Protein AF-0000000079856513 (afdb_homodimer)

Nearest PDB structures (foldseek):
  7pik-assembly1_D  TM=3.703E-01  e=8.305E+00  Escherichia coli
  7pik-assembly1_D  TM=2.987E-01  e=9.468E+00  Escherichia coli

Structure (mmCIF, N/CA/C/O backbone):
data_AF-0000000079856513-model_v1
#
loop_
_entity.id
_entity.type
_entity.pdbx_description
1 polymer 'DUF6980 domain-containing protein'
#
loop_
_atom_site.group_PDB
_atom_site.id
_atom_site.type_symbol
_atom_site.label_atom_id
_atom_site.label_alt_id
_atom_site.label_comp_id
_atom_site.label_asym_id
_atom_site.label_entity_id
_atom_site.label_seq_id
_atom_site.pdbx_PDB_ins_code
_atom_site.Cartn_x
_atom_site.Cartn_y
_atom_site.Cartn_z
_atom_site.occupancy
_atom_site.B_iso_or_equiv
_atom_site.auth_seq_id
_atom_site.auth_comp_id
_atom_site.auth_asym_id
_atom_site.auth_atom_id
_atom_site.pdbx_PDB_model_num
ATOM 1 N N . MET A 1 1 ? 3.727 29.406 -2.707 1 50.78 1 MET A N 1
ATOM 2 C CA . MET A 1 1 ? 3.295 28.25 -1.938 1 50.78 1 MET A CA 1
ATOM 3 C C . MET A 1 1 ? 4.016 26.984 -2.41 1 50.78 1 MET A C 1
ATOM 5 O O . MET A 1 1 ? 4.062 26.703 -3.609 1 50.78 1 MET A O 1
ATOM 9 N N . SER A 1 2 ? 5.02 26.641 -1.567 1 61.34 2 SER A N 1
ATOM 10 C CA . SER A 1 2 ? 5.832 25.5 -1.991 1 61.34 2 SER A CA 1
ATOM 11 C C . SER A 1 2 ? 4.96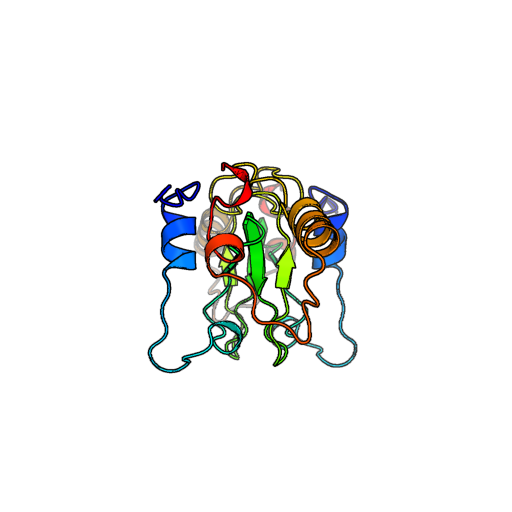1 24.344 -2.471 1 61.34 2 SER A C 1
ATOM 13 O O . SER A 1 2 ? 3.887 24.109 -1.922 1 61.34 2 SER A O 1
ATOM 15 N N . LYS A 1 3 ? 4.918 24.047 -3.754 1 80.25 3 LYS A N 1
ATOM 16 C CA . LYS A 1 3 ? 4.156 22.984 -4.391 1 80.25 3 LYS A CA 1
ATOM 17 C C . LYS A 1 3 ? 4.719 21.609 -4.016 1 80.25 3 LYS A C 1
ATOM 19 O O . LYS A 1 3 ? 5.934 21.422 -4.004 1 80.25 3 LYS A O 1
ATOM 24 N N . ILE A 1 4 ? 3.844 20.781 -3.557 1 89.69 4 ILE A N 1
ATOM 25 C CA . ILE A 1 4 ? 4.242 19.422 -3.213 1 89.69 4 ILE A CA 1
ATOM 26 C C . ILE A 1 4 ? 4.688 18.688 -4.473 1 89.69 4 ILE A C 1
ATOM 28 O O . ILE A 1 4 ? 3.994 18.719 -5.492 1 89.69 4 ILE A O 1
ATOM 32 N N . LYS A 1 5 ? 5.879 18.266 -4.469 1 92.56 5 LYS A N 1
ATOM 33 C CA . LYS A 1 5 ? 6.336 17.375 -5.531 1 92.56 5 LYS A CA 1
ATOM 34 C C . LYS A 1 5 ? 6.418 15.93 -5.043 1 92.56 5 LYS A C 1
ATOM 36 O O . LYS A 1 5 ? 7.137 15.633 -4.086 1 92.56 5 LYS A O 1
ATOM 41 N N . HIS A 1 6 ? 5.637 15.086 -5.676 1 97.19 6 HIS A N 1
ATOM 42 C CA . HIS A 1 6 ? 5.695 13.672 -5.348 1 97.19 6 HIS A CA 1
ATOM 43 C C . HIS A 1 6 ? 6.777 12.961 -6.152 1 97.19 6 HIS A C 1
ATOM 45 O O . HIS A 1 6 ? 7.164 13.43 -7.227 1 97.19 6 HIS A O 1
ATOM 51 N N . CYS A 1 7 ? 7.207 11.891 -5.676 1 98.31 7 CYS A N 1
ATOM 52 C CA . CYS A 1 7 ? 8.438 11.242 -6.117 1 98.31 7 CYS A CA 1
ATOM 53 C C . CYS A 1 7 ? 8.305 10.75 -7.555 1 98.31 7 CYS A C 1
ATOM 55 O O . CYS A 1 7 ? 9.297 10.688 -8.289 1 98.31 7 CYS A O 1
ATOM 57 N N . CYS A 1 8 ? 7.16 10.344 -7.969 1 98.69 8 CYS A N 1
ATOM 58 C CA . CYS A 1 8 ? 7.043 9.781 -9.312 1 98.69 8 CYS A CA 1
ATOM 59 C C . CYS A 1 8 ? 5.629 9.945 -9.852 1 98.69 8 CYS A C 1
ATOM 61 O O . CYS A 1 8 ? 4.727 10.359 -9.117 1 98.69 8 CYS A O 1
ATOM 63 N N . HIS A 1 9 ? 5.445 9.703 -11.117 1 98.19 9 HIS A N 1
ATOM 64 C CA . HIS A 1 9 ? 4.164 9.852 -11.797 1 98.19 9 HIS A CA 1
ATOM 65 C C . HIS A 1 9 ? 3.109 8.93 -11.203 1 98.19 9 HIS A C 1
ATOM 67 O O . HIS A 1 9 ? 1.974 9.344 -10.969 1 98.19 9 HIS A O 1
ATOM 73 N N . LYS A 1 10 ? 3.443 7.719 -10.898 1 98.31 10 LYS A N 1
ATOM 74 C CA . LYS A 1 10 ? 2.477 6.75 -10.383 1 98.31 10 LYS A CA 1
ATOM 75 C C . LYS A 1 10 ? 1.971 7.156 -9 1 98.31 10 LYS A C 1
ATOM 77 O O . LYS A 1 10 ? 0.776 7.051 -8.719 1 98.31 10 LYS A O 1
ATOM 82 N N . MET A 1 11 ? 2.871 7.602 -8.156 1 98.25 11 MET A N 1
ATOM 83 C CA . MET A 1 11 ? 2.439 8.086 -6.848 1 98.25 11 MET A CA 1
ATOM 84 C C . MET A 1 11 ? 1.541 9.312 -6.992 1 98.25 11 MET A C 1
ATOM 86 O O . MET A 1 11 ? 0.519 9.422 -6.312 1 98.25 11 MET A O 1
ATOM 90 N N . ARG A 1 12 ? 1.913 10.195 -7.887 1 97.62 12 ARG A N 1
ATOM 91 C CA . ARG A 1 12 ? 1.081 11.367 -8.133 1 97.62 12 ARG A CA 1
ATOM 92 C C . ARG A 1 12 ? -0.324 10.969 -8.562 1 97.62 12 ARG A C 1
ATOM 94 O O . ARG A 1 12 ? -1.312 11.508 -8.07 1 97.62 12 ARG A O 1
ATOM 101 N N . GLN A 1 13 ? -0.385 10.047 -9.43 1 97.31 13 GLN A N 1
ATOM 102 C CA . GLN A 1 13 ? -1.679 9.578 -9.922 1 97.31 13 GLN A CA 1
ATOM 103 C C . GLN A 1 13 ? -2.48 8.922 -8.797 1 97.31 13 GLN A C 1
ATOM 105 O O . GLN A 1 13 ? -3.688 9.141 -8.68 1 97.31 13 GLN A O 1
ATOM 110 N N . ALA A 1 14 ? -1.829 8.148 -8.008 1 97.06 14 ALA A N 1
ATOM 111 C CA . ALA A 1 14 ? -2.488 7.461 -6.902 1 97.06 14 ALA A CA 1
ATOM 112 C C . ALA A 1 14 ? -3.09 8.461 -5.918 1 97.06 14 ALA A C 1
ATOM 114 O O . ALA A 1 14 ? -4.195 8.258 -5.414 1 97.06 14 ALA A O 1
ATOM 115 N N . LEU A 1 15 ? -2.414 9.523 -5.707 1 96.81 15 LEU A N 1
ATOM 116 C CA . LEU A 1 15 ? -2.836 10.508 -4.719 1 96.81 15 LEU A CA 1
ATOM 117 C C . LEU A 1 15 ? -3.889 11.445 -5.297 1 96.81 15 LEU A C 1
ATOM 119 O O . LEU A 1 15 ? -4.645 12.07 -4.555 1 96.81 15 LEU A O 1
ATOM 123 N N . LYS A 1 16 ? -3.895 11.508 -6.59 1 94.25 16 LYS A N 1
ATOM 124 C CA . LYS A 1 16 ? -4.855 12.383 -7.258 1 94.25 16 LYS A CA 1
ATOM 125 C C . LYS A 1 16 ? -6.191 11.68 -7.469 1 94.25 16 LYS A C 1
ATOM 127 O O . LYS A 1 16 ? -7.188 12.312 -7.805 1 94.25 16 LYS A O 1
ATOM 132 N N . PHE A 1 17 ? -6.16 10.406 -7.301 1 90.31 17 PHE A N 1
ATOM 133 C CA . PHE A 1 17 ? -7.379 9.633 -7.52 1 90.31 17 PHE A CA 1
ATOM 134 C C . PHE A 1 17 ? -8.555 10.25 -6.77 1 90.31 17 PHE A C 1
ATOM 136 O O . PHE A 1 17 ? -8.445 10.547 -5.574 1 90.31 17 PHE A O 1
ATOM 143 N N . ASN A 1 18 ? -9.625 10.555 -7.504 1 88.12 18 ASN A N 1
ATOM 144 C CA . ASN A 1 18 ? -10.883 11.055 -6.961 1 88.12 18 ASN A CA 1
ATOM 145 C C . ASN A 1 18 ? -12.07 10.195 -7.398 1 88.12 18 ASN A C 1
ATOM 147 O O . ASN A 1 18 ? -12.227 9.914 -8.586 1 88.12 18 ASN A O 1
ATOM 151 N N . CYS A 1 19 ? -12.773 9.758 -6.48 1 92.25 19 CYS A N 1
ATOM 152 C CA . CYS A 1 19 ? -13.922 8.898 -6.734 1 92.25 19 CYS A CA 1
ATOM 153 C C . CYS A 1 19 ? -15.211 9.719 -6.793 1 92.25 19 CYS A C 1
ATOM 155 O O . CYS A 1 19 ? -15.461 10.555 -5.926 1 92.25 19 CYS A O 1
ATOM 157 N N . ASP A 1 20 ? -16.062 9.438 -7.664 1 91.88 20 ASP A N 1
ATOM 158 C CA . ASP A 1 20 ? -17.297 10.18 -7.871 1 91.88 20 ASP A CA 1
ATOM 159 C C . ASP A 1 20 ? -18.359 9.758 -6.855 1 91.88 20 ASP A C 1
ATOM 161 O O . ASP A 1 20 ? -19.328 10.5 -6.613 1 91.88 20 ASP A O 1
ATOM 165 N N . ILE A 1 21 ? -18.188 8.625 -6.34 1 91.75 21 ILE A N 1
ATOM 166 C CA . ILE A 1 21 ? -19.188 8.039 -5.457 1 91.75 21 ILE A CA 1
ATOM 167 C C . ILE A 1 21 ? -18.859 8.383 -4.004 1 91.75 21 ILE A C 1
ATOM 169 O O . ILE A 1 21 ? -19.734 8.836 -3.262 1 91.75 21 ILE A O 1
ATOM 173 N N . HIS A 1 22 ? -17.609 8.266 -3.59 1 94.19 22 HIS A N 1
ATOM 174 C CA . HIS A 1 22 ? -17.203 8.5 -2.207 1 94.19 22 HIS A CA 1
ATOM 175 C C . HIS A 1 22 ? -16.531 9.859 -2.049 1 94.19 22 HIS A C 1
ATOM 177 O O . HIS A 1 22 ? -15.453 10.094 -2.609 1 94.19 22 HIS A O 1
ATOM 183 N N . LYS A 1 23 ? -17.078 10.672 -1.307 1 90.94 23 LYS A N 1
ATOM 184 C CA . LYS A 1 23 ? -16.469 11.969 -1.034 1 90.94 23 LYS A CA 1
ATOM 185 C C . LYS A 1 23 ? -15.242 11.82 -0.133 1 90.94 23 LYS A C 1
ATOM 187 O O . LYS A 1 23 ? -14.234 12.5 -0.327 1 90.94 23 LYS A O 1
ATOM 192 N N . ASN A 1 24 ? -15.336 10.883 0.834 1 94.62 24 ASN A N 1
ATOM 193 C CA . ASN A 1 24 ? -14.227 10.555 1.722 1 94.62 24 ASN A CA 1
ATOM 194 C C . ASN A 1 24 ? -13.375 9.422 1.162 1 94.62 24 ASN A C 1
ATOM 196 O O . ASN A 1 24 ? -13.867 8.305 0.984 1 94.62 24 ASN A O 1
ATOM 200 N N . LYS A 1 25 ? -12.094 9.742 0.925 1 94.81 25 LYS A N 1
ATOM 201 C CA . LYS A 1 25 ? -11.203 8.773 0.291 1 94.81 25 LYS A CA 1
ATOM 202 C C . LYS A 1 25 ? -11.062 7.512 1.139 1 94.81 25 LYS A C 1
ATOM 204 O O . LYS A 1 25 ? -10.852 6.422 0.607 1 94.81 25 LYS A O 1
ATOM 209 N N . TYR A 1 26 ? -11.234 7.578 2.389 1 96.19 26 TYR A N 1
ATOM 210 C CA . TYR A 1 26 ? -11.086 6.434 3.281 1 96.19 26 TYR A CA 1
ATOM 211 C C . TYR A 1 26 ? -12.234 5.453 3.104 1 96.19 26 TYR A C 1
ATOM 213 O O . TYR A 1 26 ? -12.156 4.305 3.545 1 96.19 26 TYR A O 1
ATOM 221 N N . GLU A 1 27 ? -13.273 5.926 2.459 1 95.69 27 GLU A N 1
ATOM 222 C CA . GLU A 1 27 ? -14.438 5.078 2.229 1 95.69 27 GLU A CA 1
ATOM 223 C C . GLU A 1 27 ? -14.367 4.402 0.862 1 95.69 27 GLU A C 1
ATOM 225 O O . GLU A 1 27 ? -15.172 3.52 0.558 1 95.69 27 GLU A O 1
ATOM 230 N N . CYS A 1 28 ? -13.5 4.844 0.041 1 97.25 28 CYS A N 1
ATOM 231 C CA . CYS A 1 28 ? -13.359 4.293 -1.302 1 97.25 28 CYS A CA 1
ATOM 232 C C . CYS A 1 28 ? -12.305 3.195 -1.337 1 97.25 28 CYS A C 1
ATOM 234 O O . CYS A 1 28 ? -11.109 3.471 -1.192 1 97.25 28 CYS A O 1
ATOM 236 N N . PRO A 1 29 ? -12.68 1.967 -1.628 1 96 29 PRO A N 1
ATOM 237 C CA . PRO A 1 29 ? -11.703 0.872 -1.634 1 96 29 PRO A CA 1
ATOM 238 C C . PRO A 1 29 ? -10.609 1.06 -2.684 1 96 29 PRO A C 1
ATOM 240 O O . PRO A 1 29 ? -9.555 0.43 -2.6 1 96 29 PRO A O 1
ATOM 243 N N . ASP A 1 30 ? -10.836 1.949 -3.617 1 95.88 30 ASP A N 1
ATOM 244 C CA . ASP A 1 30 ? -9.867 2.133 -4.695 1 95.88 30 ASP A CA 1
ATOM 245 C C . ASP A 1 30 ? -8.828 3.189 -4.324 1 95.88 30 ASP A C 1
ATOM 247 O O . ASP A 1 30 ? -7.805 3.32 -4.996 1 95.88 30 ASP A O 1
ATOM 251 N N . ALA A 1 31 ? -9.141 3.971 -3.32 1 96.88 31 ALA A N 1
ATOM 252 C CA . ALA A 1 31 ? -8.156 4.918 -2.809 1 96.88 31 ALA A CA 1
ATOM 253 C C . ALA A 1 31 ? -7.188 4.234 -1.847 1 96.88 31 ALA A C 1
ATOM 255 O O . ALA A 1 31 ? -7.52 3.996 -0.684 1 96.88 31 ALA A O 1
ATOM 256 N N . LEU A 1 32 ? -5.973 4.039 -2.297 1 97.69 32 LEU A N 1
ATOM 257 C CA . LEU A 1 32 ? -5.086 3.162 -1.542 1 97.69 32 LEU A CA 1
ATOM 258 C C . LEU A 1 32 ? -4.055 3.975 -0.766 1 97.69 32 LEU A C 1
ATOM 260 O O . LEU A 1 32 ? -3.531 3.514 0.252 1 97.69 32 LEU A O 1
ATOM 264 N N . PHE A 1 33 ? -3.736 5.141 -1.271 1 98.44 33 PHE A N 1
ATOM 265 C CA . PHE A 1 33 ? -2.66 5.918 -0.669 1 98.44 33 PHE A CA 1
ATOM 266 C C . PHE A 1 33 ? -3.186 7.246 -0.137 1 98.44 33 PHE A C 1
ATOM 268 O O . PHE A 1 33 ? -4.152 7.797 -0.668 1 98.44 33 PHE A O 1
ATOM 275 N N . SER A 1 34 ? -2.523 7.684 0.879 1 97.75 34 SER A N 1
ATOM 276 C CA . SER A 1 34 ? -2.801 9 1.444 1 97.75 34 SER A CA 1
ATOM 277 C C . SER A 1 34 ? -1.516 9.797 1.642 1 97.75 34 SER A C 1
ATOM 279 O O . SER A 1 34 ? -0.43 9.219 1.739 1 97.75 34 SER A O 1
ATOM 281 N N . TYR A 1 35 ? -1.724 11.078 1.601 1 98.12 35 TYR A N 1
ATOM 282 C CA . TYR A 1 35 ? -0.665 12.023 1.935 1 98.12 35 TYR A CA 1
ATOM 283 C C . TYR A 1 35 ? -1.16 13.07 2.926 1 98.12 35 TYR A C 1
ATOM 285 O O . TYR A 1 35 ? -2.221 13.664 2.729 1 98.12 35 TYR A O 1
ATOM 293 N N . SER A 1 36 ? -0.419 13.258 3.996 1 97.81 36 SER A N 1
ATOM 294 C CA . SER A 1 36 ? -0.703 14.305 4.969 1 97.81 36 SER A CA 1
ATOM 295 C C . SER A 1 36 ? 0.234 15.5 4.785 1 97.81 36 SER A C 1
ATOM 297 O O . SER A 1 36 ? 1.422 15.414 5.105 1 97.81 36 SER A O 1
ATOM 299 N N . PRO A 1 37 ? -0.263 16.625 4.332 1 97.06 37 PRO A N 1
ATOM 300 C CA . PRO A 1 37 ? 0.618 17.797 4.172 1 97.06 37 PRO A CA 1
ATOM 301 C C . PRO A 1 37 ? 1.166 18.312 5.5 1 97.06 37 PRO A C 1
ATOM 303 O O . PRO A 1 37 ? 2.318 18.734 5.57 1 97.06 37 PRO A O 1
ATOM 306 N N . LYS A 1 38 ? 0.349 18.219 6.531 1 96.56 38 LYS A N 1
ATOM 307 C CA . LYS A 1 38 ? 0.741 18.719 7.844 1 96.56 38 LYS A CA 1
ATOM 308 C C . LYS A 1 38 ? 1.911 17.922 8.414 1 96.56 38 LYS A C 1
ATOM 310 O O . LYS A 1 38 ? 2.816 18.5 9.031 1 96.56 38 LYS A O 1
ATOM 315 N N . PHE A 1 39 ? 1.925 16.656 8.086 1 98.12 39 PHE A N 1
ATOM 316 C CA . PHE A 1 39 ? 2.953 15.805 8.672 1 98.12 39 PHE A CA 1
ATOM 317 C C . PHE A 1 39 ? 3.979 15.398 7.625 1 98.12 39 PHE A C 1
ATOM 319 O O . PHE A 1 39 ? 5.008 14.805 7.953 1 98.12 39 PHE A O 1
ATOM 326 N N . ASP A 1 40 ? 3.719 15.68 6.375 1 98 40 ASP A N 1
ATOM 327 C CA . ASP A 1 40 ? 4.535 15.219 5.254 1 98 40 ASP A CA 1
ATOM 328 C C . ASP A 1 40 ? 4.711 13.703 5.289 1 98 40 ASP A C 1
ATOM 330 O O . ASP A 1 40 ? 5.832 13.203 5.195 1 98 40 ASP A O 1
ATOM 334 N N . GLU A 1 41 ? 3.582 13 5.418 1 98.44 41 GLU A N 1
ATOM 335 C CA . GLU A 1 41 ? 3.555 11.555 5.559 1 98.44 41 GLU A CA 1
ATOM 336 C C . GLU A 1 41 ? 2.775 10.898 4.422 1 98.44 41 GLU A C 1
ATOM 338 O O . GLU A 1 41 ? 1.757 11.43 3.975 1 98.44 41 GLU A O 1
ATOM 343 N N . TYR A 1 42 ? 3.258 9.805 4.043 1 98.75 42 TYR A N 1
ATOM 344 C CA . TYR A 1 42 ? 2.539 8.922 3.131 1 98.75 42 TYR A CA 1
ATOM 345 C C . TYR A 1 42 ? 2.02 7.688 3.859 1 98.75 42 TYR A C 1
ATOM 347 O O . TYR A 1 42 ? 2.682 7.168 4.762 1 98.75 42 TYR A O 1
ATOM 355 N N . GLY A 1 43 ? 0.862 7.23 3.457 1 98.69 43 GLY A N 1
ATOM 356 C CA . GLY A 1 43 ? 0.297 6.051 4.094 1 98.69 43 GLY A CA 1
ATOM 357 C C . GLY A 1 43 ? -0.514 5.191 3.141 1 98.69 43 GLY A C 1
ATOM 358 O O . GLY A 1 43 ? -0.928 5.656 2.076 1 98.69 43 GLY A O 1
ATOM 359 N N . ILE A 1 44 ? -0.655 3.941 3.477 1 98.75 44 ILE A N 1
ATOM 360 C CA . ILE A 1 44 ? -1.623 3.039 2.863 1 98.75 44 ILE A CA 1
ATOM 361 C C . ILE A 1 44 ? -2.891 2.984 3.715 1 98.75 44 ILE A C 1
ATOM 363 O O . ILE A 1 44 ? -2.826 2.717 4.918 1 98.75 44 ILE A O 1
ATOM 367 N N . ILE A 1 45 ? -3.982 3.137 3.057 1 98.19 45 ILE A N 1
ATOM 368 C CA . ILE A 1 45 ? -5.254 3.314 3.754 1 98.19 45 ILE A CA 1
ATOM 369 C C . ILE A 1 45 ? -5.781 1.959 4.219 1 98.19 45 ILE A C 1
ATOM 371 O O . ILE A 1 45 ? -5.719 0.976 3.477 1 98.19 45 ILE A O 1
ATOM 375 N N . ILE A 1 46 ? -6.246 1.887 5.43 1 98 46 ILE A N 1
ATOM 376 C CA . ILE A 1 46 ? -6.957 0.734 5.977 1 98 46 ILE A CA 1
ATOM 377 C C . ILE A 1 46 ? -8.461 0.958 5.867 1 98 46 ILE A C 1
ATOM 379 O O . ILE A 1 46 ? -9.008 1.881 6.477 1 98 46 ILE A O 1
ATOM 383 N N . HIS A 1 47 ? -9.164 0.165 5.164 1 96.75 47 HIS A N 1
ATOM 384 C CA . HIS A 1 47 ? -10.586 0.352 4.887 1 96.75 47 HIS A CA 1
ATOM 385 C C . HIS A 1 47 ? -11.445 -0.356 5.93 1 96.75 47 HIS A C 1
ATOM 387 O O . HIS A 1 47 ? -12.242 -1.23 5.59 1 96.75 47 HIS A O 1
ATOM 393 N N . ASP A 1 48 ? -11.266 0.058 7.109 1 95.31 48 ASP A N 1
ATOM 394 C CA . ASP A 1 48 ? -11.953 -0.594 8.219 1 95.31 48 ASP A CA 1
ATOM 395 C C . ASP A 1 48 ? -13.141 0.24 8.695 1 95.31 48 ASP A C 1
ATOM 397 O O . ASP A 1 48 ? -13.68 -0.002 9.773 1 95.31 48 ASP A O 1
ATOM 401 N N . GLY A 1 49 ? -13.5 1.268 8.008 1 94.62 49 GLY A N 1
ATOM 402 C CA . GLY A 1 49 ? -14.609 2.135 8.375 1 94.62 49 GLY A CA 1
ATOM 403 C C . GLY A 1 49 ? -14.164 3.428 9.031 1 94.62 49 GLY A C 1
ATOM 404 O O . GLY A 1 49 ? -14.977 4.336 9.242 1 94.62 49 GLY A O 1
ATOM 405 N N . GLY A 1 50 ? -12.906 3.553 9.359 1 96.38 50 GLY A N 1
ATOM 406 C CA . GLY A 1 50 ? -12.297 4.766 9.891 1 96.38 50 GLY A CA 1
ATOM 407 C C . GLY A 1 50 ? -11.359 5.441 8.906 1 96.38 50 GLY A C 1
ATOM 408 O O . GLY A 1 50 ? -11.562 5.367 7.691 1 96.38 50 GLY A O 1
ATOM 409 N N . GLU A 1 51 ? -10.453 6.215 9.492 1 96.88 51 GLU A N 1
ATOM 410 C CA . GLU A 1 51 ? -9.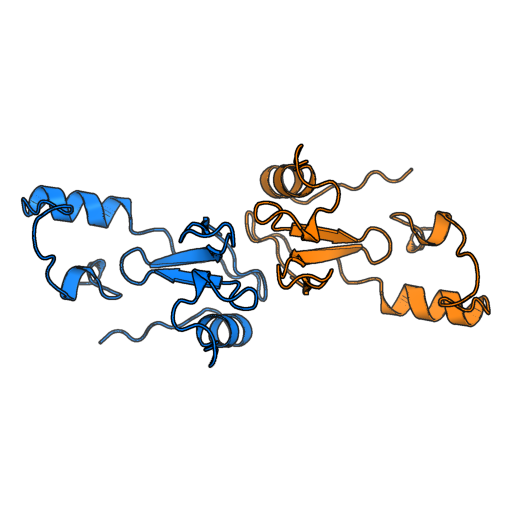492 6.922 8.656 1 96.88 51 GLU A CA 1
ATOM 411 C C . GLU A 1 51 ? -8.062 6.512 9 1 96.88 51 GLU A C 1
ATOM 413 O O . GLU A 1 51 ? -7.152 7.344 8.992 1 96.88 51 GLU A O 1
ATOM 418 N N . SER A 1 52 ? -7.93 5.199 9.312 1 97.31 52 SER A N 1
ATOM 419 C CA . SER A 1 52 ? -6.621 4.688 9.695 1 97.31 52 SER A CA 1
ATOM 420 C C . SER A 1 52 ? -5.754 4.402 8.477 1 97.31 52 SER A C 1
ATOM 422 O O . SER A 1 52 ? -6.266 4.242 7.367 1 97.31 52 SER A O 1
ATOM 424 N N . GLU A 1 53 ? -4.496 4.418 8.633 1 98 53 GLU A N 1
ATOM 425 C CA . GLU A 1 53 ? -3.502 4.082 7.621 1 98 53 GLU A CA 1
ATOM 426 C C . GLU A 1 53 ? -2.232 3.518 8.25 1 98 53 GLU A C 1
ATOM 428 O O . GLU A 1 53 ? -2.01 3.676 9.453 1 98 53 GLU A O 1
ATOM 433 N N . ILE A 1 54 ? -1.49 2.834 7.402 1 98.06 54 ILE A N 1
ATOM 434 C CA . ILE A 1 54 ? -0.132 2.494 7.809 1 98.06 54 ILE A CA 1
ATOM 435 C C . ILE A 1 54 ? 0.866 3.391 7.082 1 98.06 54 ILE A C 1
ATOM 437 O O . ILE A 1 54 ? 0.731 3.635 5.883 1 98.06 54 ILE A O 1
ATOM 441 N N . LEU A 1 55 ? 1.777 3.867 7.875 1 98.44 55 LEU A N 1
ATOM 442 C CA . LEU A 1 55 ? 2.789 4.734 7.285 1 98.44 55 LEU A CA 1
ATOM 443 C C . LEU A 1 55 ? 3.803 3.926 6.484 1 98.44 55 LEU A C 1
ATOM 445 O O . LEU A 1 55 ? 4.18 2.822 6.887 1 98.44 55 LEU A O 1
ATOM 449 N N . ILE A 1 56 ? 4.188 4.543 5.426 1 98.69 56 ILE A N 1
ATOM 450 C CA . ILE A 1 56 ? 5.23 3.924 4.617 1 98.69 56 ILE A CA 1
ATOM 451 C C . ILE A 1 56 ? 6.422 4.871 4.496 1 98.69 56 ILE A C 1
ATOM 453 O O . ILE A 1 56 ? 6.262 6.09 4.559 1 98.69 56 ILE A O 1
ATOM 457 N N . LYS A 1 57 ? 7.605 4.254 4.223 1 98.69 57 LYS A N 1
ATOM 458 C CA . LYS A 1 57 ? 8.844 5.027 4.199 1 98.69 57 LYS A CA 1
ATOM 459 C C . LYS A 1 57 ? 9.445 5.055 2.797 1 98.69 57 LYS A C 1
ATOM 461 O O . LYS A 1 57 ? 10.352 5.844 2.52 1 98.69 57 LYS A O 1
ATOM 466 N N . PHE A 1 58 ? 9.016 4.223 1.939 1 98.94 58 PHE A N 1
ATOM 467 C CA . PHE A 1 58 ? 9.5 4.164 0.566 1 98.94 58 PHE A CA 1
ATOM 468 C C . PHE A 1 58 ? 8.336 4.082 -0.417 1 98.94 58 PHE A C 1
ATOM 470 O O . PHE A 1 58 ? 7.316 3.455 -0.129 1 98.94 58 PHE A O 1
ATOM 477 N N . CYS A 1 59 ? 8.461 4.742 -1.506 1 98.94 59 CYS A N 1
ATOM 478 C CA . CYS A 1 59 ? 7.473 4.637 -2.576 1 98.94 59 CYS A CA 1
ATOM 479 C C . CYS A 1 59 ? 7.418 3.215 -3.127 1 98.94 59 CYS A C 1
ATOM 481 O O . CYS A 1 59 ? 8.43 2.68 -3.576 1 98.94 59 CYS A O 1
ATOM 483 N N . PRO A 1 60 ? 6.254 2.68 -3.211 1 98.81 60 PRO A N 1
ATOM 484 C CA . PRO A 1 60 ? 6.199 1.292 -3.682 1 98.81 60 PRO A CA 1
ATOM 485 C C . PRO A 1 60 ? 6.297 1.181 -5.199 1 98.81 60 PRO A C 1
ATOM 487 O O . PRO A 1 60 ? 6.414 0.075 -5.734 1 98.81 60 PRO A O 1
ATOM 490 N N . PHE A 1 61 ? 6.387 2.262 -5.906 1 98.75 61 PHE A N 1
ATOM 491 C CA . PHE A 1 61 ? 6.387 2.248 -7.363 1 98.75 61 PHE A CA 1
ATOM 492 C C . PHE A 1 61 ? 7.781 2.531 -7.91 1 98.75 61 PHE A C 1
ATOM 494 O O . PHE A 1 61 ? 8.219 1.886 -8.859 1 98.75 61 PHE A O 1
ATOM 501 N N . CYS A 1 62 ? 8.461 3.4 -7.219 1 98.81 62 CYS A N 1
ATOM 502 C CA . CYS A 1 62 ? 9.75 3.779 -7.793 1 98.81 62 CYS A CA 1
ATOM 503 C C . CYS A 1 62 ? 10.883 3.543 -6.801 1 98.81 62 CYS A C 1
ATOM 505 O O . CYS A 1 62 ? 12.055 3.66 -7.152 1 98.81 62 CYS A O 1
ATOM 507 N N . GLY A 1 63 ? 10.586 3.314 -5.559 1 98.69 63 GLY A N 1
ATOM 508 C CA . GLY A 1 63 ? 11.602 2.945 -4.59 1 98.69 63 GLY A CA 1
ATOM 509 C C . GLY A 1 63 ? 12.203 4.141 -3.873 1 98.69 63 GLY A C 1
ATOM 510 O O . GLY A 1 63 ? 13.031 3.98 -2.973 1 98.69 63 GLY A O 1
ATOM 511 N N . ALA A 1 64 ? 11.797 5.332 -4.223 1 98.75 64 ALA A N 1
ATOM 512 C CA . ALA A 1 64 ? 12.336 6.527 -3.576 1 98.75 64 ALA A CA 1
ATOM 513 C C . ALA A 1 64 ? 12.039 6.52 -2.078 1 98.75 64 ALA A C 1
ATOM 515 O O . ALA A 1 64 ? 10.945 6.137 -1.658 1 98.75 64 ALA A O 1
ATOM 516 N N . LYS A 1 65 ? 13.062 6.91 -1.286 1 98.75 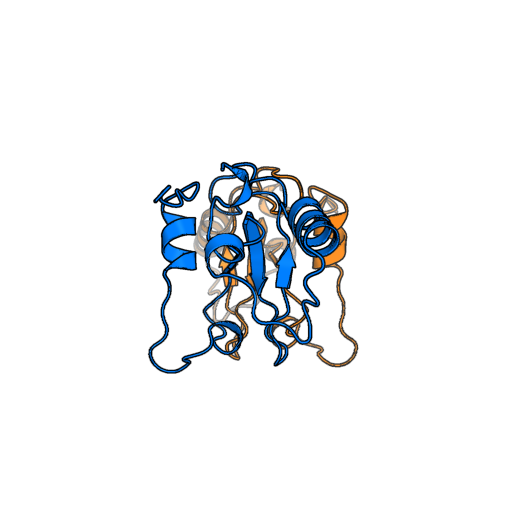65 LYS A N 1
ATOM 517 C CA . LYS A 1 65 ? 12.797 7.172 0.126 1 98.75 65 LYS A CA 1
ATOM 518 C C . LYS A 1 65 ? 11.875 8.367 0.299 1 98.75 65 LYS A C 1
ATOM 520 O O . LYS A 1 65 ? 12.094 9.422 -0.303 1 98.75 65 LYS A O 1
ATOM 525 N N . LEU A 1 66 ? 10.891 8.242 1.125 1 98.56 66 LEU A N 1
ATOM 526 C CA . LEU A 1 66 ? 9.898 9.289 1.341 1 98.56 66 LEU A CA 1
ATOM 527 C C . LEU A 1 66 ? 10.344 10.234 2.453 1 98.56 66 LEU A C 1
ATOM 529 O O . LEU A 1 66 ? 11.25 9.914 3.223 1 98.56 66 LEU A O 1
ATOM 533 N N . PRO A 1 67 ? 9.727 11.406 2.494 1 97.5 67 PRO A N 1
ATOM 534 C CA . PRO A 1 67 ? 10.203 12.398 3.455 1 97.5 67 PRO A CA 1
ATOM 535 C C . PRO A 1 67 ? 10.078 11.93 4.902 1 97.5 67 PRO A C 1
ATOM 537 O O . PRO A 1 67 ? 9.164 11.164 5.23 1 97.5 67 PRO A O 1
ATOM 540 N N . PRO A 1 68 ? 11.008 12.398 5.738 1 97.19 68 PRO A N 1
ATOM 541 C CA . PRO A 1 68 ? 10.828 12.133 7.164 1 97.19 68 PRO A CA 1
ATOM 542 C C . PRO A 1 68 ? 9.578 12.812 7.734 1 97.19 68 PRO A C 1
ATOM 544 O O . PRO A 1 68 ? 9.258 13.938 7.352 1 97.19 68 PRO A O 1
ATOM 547 N N . SER A 1 69 ? 8.93 12.156 8.633 1 98.31 69 SER A N 1
ATOM 548 C CA . SER A 1 69 ? 7.711 12.656 9.266 1 98.31 69 SER A CA 1
ATOM 549 C C . SER A 1 69 ? 7.961 13.977 9.977 1 98.31 69 SER A C 1
ATOM 551 O O . SER A 1 69 ? 8.992 14.156 10.625 1 98.31 69 SER A O 1
ATOM 553 N N . LYS A 1 70 ? 6.988 14.883 9.945 1 98.44 70 LYS A N 1
ATOM 554 C CA . LYS A 1 70 ? 7.035 16.141 10.68 1 98.44 70 LYS A CA 1
ATOM 555 C C . LYS A 1 70 ? 6.125 16.109 11.906 1 98.44 70 LYS A C 1
ATOM 557 O O . LYS A 1 70 ? 5.898 17.125 12.547 1 98.44 70 LYS A O 1
ATOM 562 N N . ARG A 1 71 ? 5.684 15 12.195 1 98.12 71 ARG A N 1
ATOM 563 C CA . ARG A 1 71 ? 4.668 14.844 13.227 1 98.12 71 ARG A CA 1
ATOM 564 C C . ARG A 1 71 ? 5.164 15.367 14.57 1 98.12 71 ARG A C 1
ATOM 566 O O . ARG A 1 71 ? 4.504 16.188 15.211 1 98.12 71 ARG A O 1
ATOM 573 N N . ASN A 1 72 ? 6.359 14.875 14.969 1 98.12 72 ASN A N 1
ATOM 574 C CA . ASN A 1 72 ? 6.883 15.336 16.25 1 98.12 72 ASN A CA 1
ATOM 575 C C . ASN A 1 72 ? 7.094 16.844 16.266 1 98.12 72 ASN A C 1
ATOM 577 O O . ASN A 1 72 ? 6.77 17.516 17.234 1 98.12 72 ASN A O 1
ATOM 581 N N . LYS A 1 73 ? 7.629 17.359 15.188 1 98.06 73 LYS A N 1
ATOM 582 C CA . LYS A 1 73 ? 7.82 18.812 15.07 1 98.06 73 LYS A CA 1
ATOM 583 C C . LYS A 1 73 ? 6.492 19.547 15.188 1 98.06 73 LYS A C 1
ATOM 585 O O . LYS A 1 73 ? 6.414 20.594 15.836 1 98.06 73 LYS A O 1
ATOM 590 N N . TRP A 1 74 ? 5.469 19.047 14.602 1 98.38 74 TRP A N 1
ATOM 591 C CA . TRP A 1 74 ? 4.152 19.672 14.594 1 98.38 74 TRP A CA 1
ATOM 592 C C . TRP A 1 74 ? 3.562 19.734 16 1 98.38 74 TRP A C 1
ATOM 594 O O . TRP A 1 74 ? 3.129 20.781 16.453 1 98.38 74 TRP A O 1
ATOM 604 N N . PHE A 1 75 ? 3.59 18.656 16.703 1 98.38 75 PHE A N 1
ATOM 605 C CA . PHE A 1 75 ? 3.027 18.609 18.047 1 98.38 75 PHE A CA 1
ATOM 606 C C . PHE A 1 75 ? 3.814 19.5 19 1 98.38 75 PHE A C 1
ATOM 608 O O . PHE A 1 75 ? 3.232 20.156 19.844 1 98.38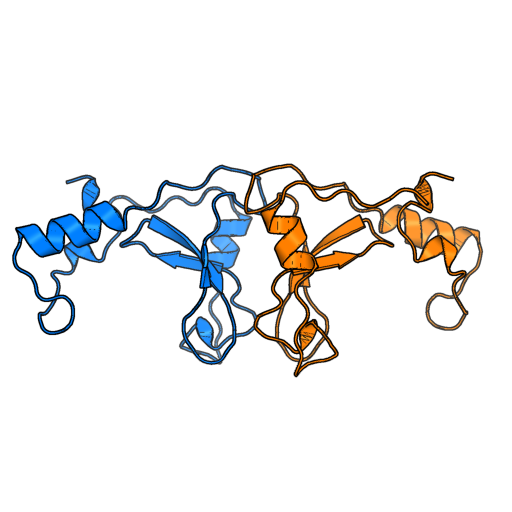 75 PHE A O 1
ATOM 615 N N . ASN A 1 76 ? 5.168 19.469 18.797 1 98.19 76 ASN A N 1
ATOM 616 C CA . ASN A 1 76 ? 5.992 20.359 19.594 1 98.19 76 ASN A CA 1
ATOM 617 C C . ASN A 1 76 ? 5.617 21.828 19.375 1 98.19 76 ASN A C 1
ATOM 619 O O . ASN A 1 76 ? 5.547 22.609 20.328 1 98.19 76 ASN A O 1
ATOM 623 N N . LEU A 1 77 ? 5.395 22.156 18.156 1 97.94 77 LEU A N 1
ATOM 624 C CA . LEU A 1 77 ? 5.027 23.516 17.828 1 97.94 77 LEU A CA 1
ATOM 625 C C . LEU A 1 77 ? 3.684 23.891 18.438 1 97.94 77 LEU A C 1
ATOM 627 O O . LEU A 1 77 ? 3.533 24.969 19 1 97.94 77 LEU A O 1
ATOM 631 N N . MET A 1 78 ? 2.682 23.047 18.359 1 98.06 78 MET A N 1
ATOM 632 C CA . MET A 1 78 ? 1.375 23.312 18.953 1 98.06 78 MET A CA 1
ATOM 633 C C . MET A 1 78 ? 1.499 23.547 20.453 1 98.06 78 MET A C 1
ATOM 635 O O . MET A 1 78 ? 0.869 24.469 21 1 98.06 78 MET A O 1
ATOM 639 N N . ASP A 1 79 ? 2.352 22.734 21.031 1 97.94 79 ASP A N 1
ATOM 640 C CA . ASP A 1 79 ? 2.58 22.891 22.469 1 97.94 79 ASP A CA 1
ATOM 641 C C . ASP A 1 79 ? 3.203 24.25 22.766 1 97.94 79 ASP A C 1
ATOM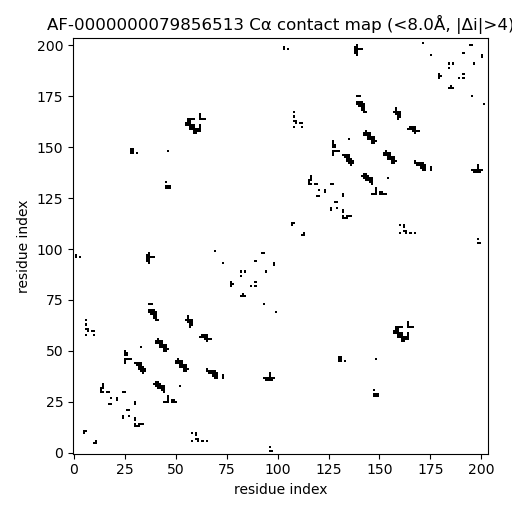 643 O O . ASP A 1 79 ? 2.76 24.953 23.688 1 97.94 79 ASP A O 1
ATOM 647 N N . ARG A 1 80 ? 4.176 24.594 22.062 1 97.88 80 ARG A N 1
ATOM 648 C CA . ARG A 1 80 ? 4.883 25.859 22.266 1 97.88 80 ARG A CA 1
ATOM 649 C C . ARG A 1 80 ? 3.945 27.047 22.094 1 97.88 80 ARG A C 1
ATOM 651 O O . ARG A 1 80 ? 4.039 28.031 22.828 1 97.88 80 ARG A O 1
ATOM 658 N N . LEU A 1 81 ? 3.033 26.891 21.125 1 97.12 81 LEU A N 1
ATOM 659 C CA . LEU A 1 81 ? 2.109 27.969 20.812 1 97.12 81 LEU A CA 1
ATOM 660 C C . LEU A 1 81 ? 0.938 27.984 21.781 1 97.12 81 LEU A C 1
ATOM 662 O O . LEU A 1 81 ? 0.128 28.922 21.781 1 97.12 81 LEU A O 1
ATOM 666 N N . GLY A 1 82 ? 0.864 26.922 22.594 1 97.31 82 GLY A N 1
ATOM 667 C CA . GLY A 1 82 ? -0.228 26.812 23.547 1 97.31 82 GLY A CA 1
ATOM 668 C C . GLY A 1 82 ? -1.559 26.484 22.891 1 97.31 82 GLY A C 1
ATOM 669 O O . GLY A 1 82 ? -2.613 26.875 23.391 1 97.31 82 GLY A O 1
ATOM 670 N N . VAL A 1 83 ? -1.541 25.922 21.766 1 96.81 83 VAL A N 1
ATOM 671 C CA . VAL A 1 83 ? -2.748 25.562 21.016 1 96.81 83 VAL A CA 1
ATOM 672 C C . VAL A 1 83 ? -3.293 24.219 21.531 1 96.81 83 VAL A C 1
ATOM 674 O O . VAL A 1 83 ? -2.564 23.234 21.594 1 96.81 83 VAL A O 1
ATOM 677 N N . ASP A 1 84 ? -4.562 24.141 21.953 1 97.5 84 ASP A N 1
ATOM 678 C CA . ASP A 1 84 ? -5.262 22.891 22.25 1 97.5 84 ASP A CA 1
ATOM 679 C C . ASP A 1 84 ? -5.805 22.25 20.969 1 97.5 84 ASP A C 1
ATOM 681 O O . ASP A 1 84 ? -6.863 22.656 20.484 1 97.5 84 ASP A O 1
ATOM 685 N N . ILE A 1 85 ? -5.188 21.281 20.516 1 95.75 85 ILE A N 1
ATOM 686 C CA . ILE A 1 85 ? -5.43 20.719 19.188 1 95.75 85 ILE A CA 1
ATOM 687 C C . ILE A 1 85 ? -6.812 20.078 19.141 1 95.75 85 ILE A C 1
ATOM 689 O O . ILE A 1 85 ? -7.336 19.781 18.062 1 95.75 85 ILE A O 1
ATOM 693 N N . HIS A 1 86 ? -7.438 19.781 20.266 1 94.88 86 HIS A N 1
ATOM 694 C CA . HIS A 1 86 ? -8.75 19.141 20.312 1 94.88 86 HIS A CA 1
ATOM 695 C C . HIS A 1 86 ? -9.859 20.188 20.375 1 94.88 86 HIS A C 1
ATOM 697 O O . HIS A 1 86 ? -11 19.906 19.984 1 94.88 86 HIS A O 1
ATOM 703 N N . ASN A 1 87 ? -9.453 21.406 20.781 1 97 87 ASN A N 1
ATOM 704 C CA . ASN A 1 87 ? -10.516 22.359 21.078 1 97 87 ASN A CA 1
ATOM 705 C C . ASN A 1 87 ? -10.297 23.688 20.344 1 97 87 ASN A C 1
ATOM 707 O O . ASN A 1 87 ? -11.258 24.406 20.062 1 97 87 ASN A O 1
ATOM 711 N N . ASP A 1 88 ? -9.141 24.016 20.078 1 97.44 88 ASP A N 1
ATOM 712 C CA . ASP A 1 88 ? -8.836 25.281 19.422 1 97.44 88 ASP A CA 1
ATOM 713 C C . ASP A 1 88 ? -8.844 25.125 17.906 1 97.44 88 ASP A C 1
ATOM 715 O O . ASP A 1 88 ? -8.609 24.031 17.375 1 97.44 88 ASP A O 1
ATOM 719 N N . LYS A 1 89 ? -9.18 26.281 17.234 1 96.94 89 LYS A N 1
ATOM 720 C CA . LYS A 1 89 ? -8.953 26.328 15.789 1 96.94 89 LYS A CA 1
ATOM 721 C C . LYS A 1 89 ? -7.469 26.453 15.469 1 96.94 89 LYS A C 1
ATOM 723 O O . LYS A 1 89 ? -6.789 27.344 15.961 1 96.94 89 LYS A O 1
ATOM 728 N N . ILE A 1 90 ? -7.027 25.547 14.648 1 97.06 90 ILE A N 1
ATOM 729 C CA . ILE A 1 90 ? -5.621 25.562 14.258 1 97.06 90 ILE A CA 1
ATOM 730 C C . ILE A 1 90 ? -5.434 26.469 13.047 1 97.06 90 ILE A C 1
ATOM 732 O O . ILE A 1 90 ? -6.125 26.312 12.031 1 97.06 90 ILE A O 1
ATOM 736 N N . PRO A 1 91 ? -4.504 27.422 13.156 1 96.06 91 PRO A N 1
ATOM 737 C CA . PRO A 1 91 ? -4.215 28.234 11.977 1 96.06 91 PRO A CA 1
ATOM 738 C C . PRO A 1 91 ? -3.889 27.406 10.742 1 96.06 91 PRO A C 1
ATOM 740 O O . PRO A 1 91 ? -3.131 26.438 10.828 1 96.06 91 PRO A O 1
ATOM 743 N N . LYS A 1 92 ? -4.441 27.781 9.602 1 96.38 92 LYS A N 1
ATOM 744 C CA . LYS A 1 92 ? -4.363 27.031 8.352 1 96.38 92 LYS A CA 1
ATOM 745 C C . LYS A 1 92 ? -2.914 26.781 7.941 1 96.38 92 LYS A C 1
ATOM 747 O O . LYS A 1 92 ? -2.588 25.734 7.383 1 96.38 92 LYS A O 1
ATOM 752 N N . ILE A 1 93 ? -2.1 27.719 8.227 1 95.06 93 ILE A N 1
ATOM 753 C CA . ILE A 1 93 ? -0.701 27.625 7.824 1 95.06 93 ILE A CA 1
ATOM 754 C C . ILE A 1 93 ? -0.084 26.359 8.391 1 95.06 93 ILE A C 1
ATOM 756 O O . ILE A 1 93 ? 0.72 25.703 7.723 1 95.06 93 ILE A O 1
ATOM 760 N N . TYR A 1 94 ? -0.53 25.844 9.586 1 97.12 94 TYR A N 1
ATOM 761 C CA . TYR A 1 94 ? 0.072 24.688 10.242 1 97.12 94 TYR A CA 1
ATOM 762 C C . TYR A 1 94 ? -0.575 23.406 9.758 1 97.12 94 TYR A C 1
ATOM 764 O O . TYR A 1 94 ? -0.176 22.312 10.172 1 97.12 94 TYR A O 1
ATOM 772 N N . LEU A 1 95 ? -1.539 23.594 8.844 1 96.62 95 LEU A N 1
ATOM 773 C CA . LEU A 1 95 ? -2.195 22.422 8.273 1 96.62 95 LEU A CA 1
ATOM 774 C C . LEU A 1 95 ? -1.701 22.172 6.852 1 96.62 95 LEU A C 1
ATOM 776 O O . LEU A 1 95 ? -1.978 21.109 6.277 1 96.62 95 LEU A O 1
ATOM 780 N N . ASP A 1 96 ? -0.944 23.062 6.324 1 95.31 96 ASP A N 1
ATOM 781 C CA . ASP A 1 96 ? -0.501 23 4.938 1 95.31 96 ASP A CA 1
ATOM 782 C C . ASP A 1 96 ? 0.953 22.547 4.844 1 95.31 96 ASP A C 1
ATOM 784 O O . ASP A 1 96 ? 1.715 22.688 5.805 1 95.31 96 ASP A O 1
ATOM 788 N N . TYR A 1 97 ? 1.255 22.031 3.66 1 95.94 97 TYR A N 1
ATOM 789 C CA . TYR A 1 97 ? 2.635 21.641 3.381 1 95.94 97 TYR A CA 1
ATOM 790 C C . TYR A 1 97 ? 3.58 22.812 3.596 1 95.94 97 TYR A C 1
ATOM 792 O O . TYR A 1 97 ? 3.283 23.953 3.193 1 95.94 97 TYR A O 1
ATOM 800 N N . GLY A 1 98 ? 4.684 22.5 4.277 1 94.94 98 GLY A N 1
ATOM 801 C CA . GLY A 1 98 ? 5.785 23.453 4.285 1 94.94 98 GLY A CA 1
ATOM 802 C C . GLY A 1 98 ? 5.789 24.359 5.504 1 94.94 98 GLY A C 1
ATOM 803 O O . GLY A 1 98 ? 6.656 25.219 5.641 1 94.94 98 GLY A O 1
ATOM 804 N N . TRP A 1 99 ? 4.898 24.234 6.504 1 95.94 99 TRP A N 1
ATOM 805 C CA . TRP A 1 99 ? 4.879 25.062 7.699 1 95.94 99 TRP A CA 1
ATOM 806 C C . TRP A 1 99 ? 6.227 25.031 8.406 1 95.94 99 TRP A C 1
ATOM 808 O O . TRP A 1 99 ? 6.582 25.969 9.117 1 95.94 99 TRP A O 1
ATOM 818 N N . TRP A 1 100 ? 6.977 23.969 8.148 1 95.25 100 TRP A N 1
ATOM 819 C CA . TRP A 1 100 ? 8.258 23.797 8.828 1 95.25 100 TRP A CA 1
ATOM 820 C C . TRP A 1 100 ? 9.375 24.484 8.062 1 95.25 100 TRP A C 1
ATOM 822 O O . TRP A 1 100 ? 10.523 24.516 8.523 1 95.25 100 TRP A O 1
ATOM 832 N N . LEU A 1 101 ? 9.031 24.906 6.879 1 89.06 101 LEU A N 1
ATOM 833 C CA . LEU A 1 101 ? 10.031 25.594 6.074 1 89.06 101 LEU A CA 1
ATOM 834 C C . LEU A 1 101 ? 10.055 27.094 6.406 1 89.06 101 LEU A C 1
ATOM 836 O O . LEU A 1 101 ? 10.938 27.812 5.938 1 89.06 101 LEU A O 1
ATOM 840 N N . LYS A 1 102 ? 9.141 27.688 7.172 1 73.12 102 LYS A N 1
ATOM 841 C CA . LYS A 1 102 ? 9.047 29.109 7.465 1 73.12 102 LYS A CA 1
ATOM 842 C C . LYS A 1 102 ? 9.836 29.469 8.719 1 73.12 102 LYS A C 1
ATOM 844 O O . LYS A 1 102 ? 10.031 28.625 9.594 1 73.12 102 LYS A O 1
ATOM 849 N N . MET B 1 1 ? 12.773 -27.406 -0.221 1 50.44 1 MET B N 1
ATOM 850 C CA . MET B 1 1 ? 11.781 -26.453 -0.708 1 50.44 1 MET B CA 1
ATOM 851 C C . MET B 1 1 ? 12.25 -25.016 -0.468 1 50.44 1 MET B C 1
ATOM 853 O O . MET B 1 1 ? 12.641 -24.656 0.646 1 50.44 1 MET B O 1
ATOM 857 N N . SER B 1 2 ? 12.758 -24.453 -1.604 1 62.19 2 SER B N 1
ATOM 858 C CA . SER B 1 2 ? 13.297 -23.109 -1.459 1 62.19 2 SER B CA 1
ATOM 859 C C . SER B 1 2 ? 12.352 -22.219 -0.651 1 62.19 2 SER B C 1
ATOM 861 O O . SER B 1 2 ? 11.133 -22.312 -0.784 1 62.19 2 SER B O 1
ATOM 863 N N . LYS B 1 3 ? 12.695 -21.922 0.593 1 78.94 3 LYS B N 1
ATOM 864 C CA . LYS B 1 3 ? 11.938 -21.094 1.519 1 78.94 3 LYS B CA 1
ATOM 865 C C . LYS B 1 3 ? 11.898 -19.641 1.052 1 78.94 3 LYS B C 1
ATOM 867 O O . LYS B 1 3 ? 12.922 -19.078 0.637 1 78.94 3 LYS B O 1
ATOM 872 N N . ILE B 1 4 ? 10.734 -19.109 0.96 1 89.44 4 ILE B N 1
ATOM 873 C CA . ILE B 1 4 ? 10.57 -17.703 0.584 1 89.44 4 ILE B CA 1
ATOM 874 C C . ILE B 1 4 ? 11.211 -16.812 1.644 1 89.44 4 ILE B C 1
ATOM 876 O O . ILE B 1 4 ? 10.977 -17 2.842 1 89.44 4 ILE B O 1
ATOM 880 N N . LYS B 1 5 ? 12.148 -16.078 1.234 1 92.31 5 LYS B N 1
ATOM 881 C CA . LYS B 1 5 ? 12.68 -15.039 2.113 1 92.31 5 LYS B CA 1
ATOM 882 C C . LYS B 1 5 ? 12.172 -13.656 1.707 1 92.31 5 LYS B C 1
ATOM 884 O O . LYS B 1 5 ? 12.391 -13.211 0.579 1 92.31 5 LYS B O 1
ATOM 889 N N . HIS B 1 6 ? 11.445 -13.039 2.619 1 97.12 6 HIS B N 1
ATOM 890 C CA . HIS B 1 6 ? 10.977 -11.68 2.361 1 97.12 6 HIS B CA 1
ATOM 891 C C . HIS B 1 6 ? 12.023 -10.648 2.758 1 97.12 6 HIS B C 1
ATOM 893 O O . HIS B 1 6 ? 12.898 -10.93 3.58 1 97.12 6 HIS B O 1
ATOM 899 N N . CYS B 1 7 ? 11.93 -9.531 2.211 1 98.25 7 CYS B N 1
ATOM 900 C CA . CYS B 1 7 ? 13 -8.539 2.213 1 98.25 7 CYS B CA 1
ATOM 901 C C . CYS B 1 7 ? 13.266 -8.023 3.623 1 98.25 7 CYS B C 1
ATOM 903 O O . CYS B 1 7 ? 14.391 -7.645 3.949 1 98.25 7 CYS B O 1
ATOM 905 N N . CYS B 1 8 ? 12.281 -7.957 4.441 1 98.62 8 CYS B N 1
ATOM 906 C CA . CYS B 1 8 ? 12.5 -7.383 5.766 1 98.62 8 CYS B CA 1
ATOM 907 C C . CYS B 1 8 ? 11.492 -7.926 6.77 1 98.62 8 CYS B C 1
ATOM 909 O O . CYS B 1 8 ? 10.539 -8.617 6.391 1 98.62 8 CYS B O 1
ATOM 911 N N . HIS B 1 9 ? 11.711 -7.66 8.031 1 98.12 9 HIS B N 1
ATOM 912 C CA . HIS B 1 9 ? 10.859 -8.133 9.125 1 98.12 9 HIS B CA 1
ATOM 913 C C . HIS B 1 9 ? 9.445 -7.582 9 1 98.12 9 HIS B C 1
ATOM 915 O O . HIS B 1 9 ? 8.469 -8.32 9.164 1 98.12 9 HIS B O 1
ATOM 921 N N . LYS B 1 10 ? 9.281 -6.344 8.648 1 98.31 10 LYS B N 1
ATOM 922 C CA . LYS B 1 10 ? 7.965 -5.723 8.57 1 98.31 10 LYS B CA 1
ATOM 923 C C . LYS B 1 10 ? 7.137 -6.332 7.441 1 98.31 10 LYS B C 1
ATOM 925 O O . LYS B 1 10 ? 5.941 -6.59 7.613 1 98.31 10 LYS B O 1
ATOM 930 N N . MET B 1 11 ? 7.758 -6.547 6.309 1 98.25 11 MET B N 1
ATOM 931 C CA . MET B 1 11 ? 7.043 -7.211 5.219 1 98.25 11 MET B CA 1
ATOM 932 C C . MET B 1 11 ? 6.648 -8.633 5.613 1 98.25 11 MET B C 1
ATOM 934 O O . MET B 1 11 ? 5.527 -9.062 5.344 1 98.25 11 MET B O 1
ATOM 938 N N . ARG B 1 12 ? 7.559 -9.312 6.27 1 97.62 12 ARG B N 1
ATOM 939 C CA . ARG B 1 12 ? 7.242 -10.664 6.734 1 97.62 12 ARG B CA 1
ATOM 940 C C . ARG B 1 12 ? 6.035 -10.648 7.664 1 97.62 12 ARG B C 1
ATOM 942 O O . ARG B 1 12 ? 5.133 -11.484 7.527 1 97.62 12 ARG B O 1
ATOM 949 N N . GLN B 1 13 ? 6.043 -9.742 8.555 1 97.31 13 GLN B N 1
ATOM 950 C CA . GLN B 1 13 ? 4.938 -9.633 9.5 1 97.31 13 GLN B CA 1
ATOM 951 C C . GLN B 1 13 ? 3.631 -9.297 8.781 1 97.31 13 GLN B C 1
ATOM 953 O O . GLN B 1 13 ? 2.578 -9.852 9.102 1 97.31 13 GLN B O 1
ATOM 958 N N . ALA B 1 14 ? 3.691 -8.406 7.863 1 97.06 14 ALA B N 1
ATOM 959 C CA . ALA B 1 14 ? 2.51 -8.008 7.105 1 97.06 14 ALA B CA 1
ATOM 960 C C . ALA B 1 14 ? 1.903 -9.188 6.359 1 97.06 14 ALA B C 1
ATOM 962 O O . ALA B 1 14 ? 0.679 -9.328 6.297 1 97.06 14 ALA B O 1
ATOM 963 N N . LEU B 1 15 ? 2.721 -10.023 5.859 1 96.81 15 LEU B N 1
ATOM 964 C CA . LEU B 1 15 ? 2.264 -11.141 5.035 1 96.81 15 LEU B CA 1
ATOM 965 C C . LEU B 1 15 ? 1.811 -12.305 5.906 1 96.81 15 LEU B C 1
ATOM 967 O O . LEU B 1 15 ? 1.059 -13.172 5.449 1 96.81 15 LEU B O 1
ATOM 971 N N . LYS B 1 16 ? 2.297 -12.305 7.105 1 94.31 16 LYS B N 1
ATOM 972 C CA . LYS B 1 16 ? 1.938 -13.383 8.023 1 94.31 16 LYS B CA 1
ATOM 973 C C . LYS B 1 16 ? 0.625 -13.078 8.742 1 94.31 16 LYS B C 1
ATOM 975 O O . LYS B 1 16 ? 0.043 -13.953 9.375 1 94.31 16 LYS B O 1
ATOM 980 N N . PHE B 1 17 ? 0.236 -11.844 8.641 1 90.19 17 PHE B N 1
ATOM 981 C CA . PHE B 1 17 ? -0.987 -11.438 9.32 1 90.19 17 PHE B CA 1
ATOM 982 C C . PHE B 1 17 ? -2.127 -12.398 9.008 1 90.19 17 PHE B C 1
ATOM 984 O O . PHE B 1 17 ? -2.375 -12.719 7.844 1 90.19 17 PHE B O 1
ATOM 991 N N . ASN B 1 18 ? -2.758 -12.953 10.062 1 88.56 18 ASN B N 1
ATOM 992 C CA . ASN B 1 18 ? -3.932 -13.82 9.984 1 88.56 18 ASN B CA 1
ATOM 993 C C . ASN B 1 18 ? -5.078 -13.289 10.844 1 88.56 18 ASN B C 1
ATOM 995 O O . ASN B 1 18 ? -4.887 -12.984 12.023 1 88.56 18 ASN B O 1
ATOM 999 N N . CYS B 1 19 ? -6.152 -13.125 10.25 1 92.5 19 CYS B N 1
ATOM 1000 C CA . CYS B 1 19 ? -7.336 -12.609 10.93 1 92.5 19 CYS B CA 1
ATOM 1001 C C . CYS B 1 19 ? -8.227 -13.75 11.406 1 92.5 19 CYS B C 1
ATOM 1003 O O . CYS B 1 19 ? -8.516 -14.672 10.648 1 92.5 19 CYS B O 1
ATOM 1005 N N . ASP B 1 20 ? -8.734 -13.656 12.539 1 92.19 20 ASP B N 1
ATOM 1006 C CA . ASP B 1 20 ? -9.562 -14.703 13.141 1 92.19 20 ASP B CA 1
ATOM 1007 C C . ASP B 1 20 ? -10.992 -14.648 12.602 1 92.19 20 ASP B C 1
ATOM 1009 O O . ASP B 1 20 ? -11.727 -15.633 12.688 1 92.19 20 ASP B O 1
ATOM 1013 N N . ILE B 1 21 ? -11.328 -13.539 12.102 1 92.12 21 ILE B N 1
ATOM 1014 C CA . ILE B 1 21 ? -12.703 -13.305 11.672 1 92.12 21 ILE B CA 1
ATOM 1015 C C . ILE B 1 21 ? -12.836 -13.617 10.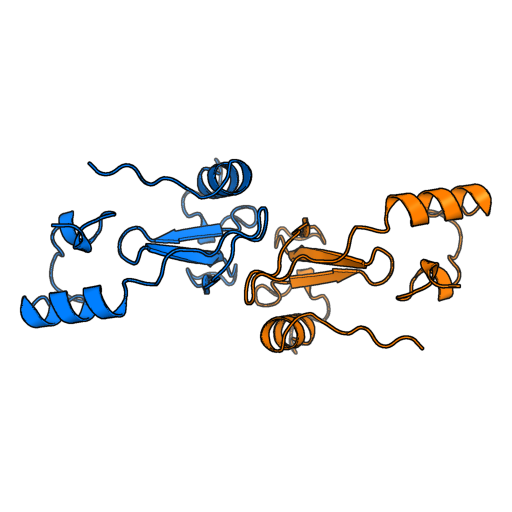188 1 92.12 21 ILE B C 1
ATOM 1017 O O . ILE B 1 21 ? -13.75 -14.344 9.781 1 92.12 21 ILE B O 1
ATOM 1021 N N . HIS B 1 22 ? -11.898 -13.164 9.359 1 94.44 22 HIS B N 1
ATOM 1022 C CA . HIS B 1 22 ? -11.969 -13.352 7.914 1 94.44 22 HIS B CA 1
ATOM 1023 C C . HIS B 1 22 ? -11.047 -14.469 7.453 1 94.44 22 HIS B C 1
ATOM 1025 O O . HIS B 1 22 ? -9.828 -14.352 7.555 1 94.44 22 HIS B O 1
ATOM 1031 N N . LYS B 1 23 ? -11.57 -15.445 6.914 1 91.31 23 LYS B N 1
ATOM 1032 C CA . LYS B 1 23 ? -10.758 -16.531 6.363 1 91.31 23 LYS B CA 1
ATOM 1033 C C . LYS B 1 23 ? -10.039 -16.094 5.09 1 91.31 23 LYS B C 1
ATOM 1035 O O . LYS B 1 23 ? -8.883 -16.453 4.863 1 91.31 23 LYS B O 1
ATOM 1040 N N . ASN B 1 24 ? -10.758 -15.25 4.293 1 94.69 24 ASN B N 1
ATOM 1041 C CA . ASN B 1 24 ? -10.188 -14.672 3.082 1 94.69 24 ASN B CA 1
ATOM 1042 C C . ASN B 1 24 ? -9.547 -13.312 3.357 1 94.69 24 ASN B C 1
ATOM 1044 O O . ASN B 1 24 ? -10.227 -12.375 3.756 1 94.69 24 ASN B O 1
ATOM 1048 N N . LYS B 1 25 ? -8.227 -13.258 3.098 1 94.88 25 LYS B N 1
ATOM 1049 C CA . LYS B 1 25 ? -7.477 -12.055 3.422 1 94.88 25 LYS B CA 1
ATOM 1050 C C . LYS B 1 25 ? -8.008 -10.852 2.648 1 94.88 25 LYS B C 1
ATOM 1052 O O . LYS B 1 25 ? -7.934 -9.711 3.123 1 94.88 25 LYS B O 1
ATOM 1057 N N . TYR B 1 26 ? -8.594 -11.039 1.545 1 96.31 26 TYR B N 1
ATOM 1058 C CA . TYR B 1 26 ? -9.109 -9.945 0.72 1 96.31 26 TYR B CA 1
ATOM 1059 C C . TYR B 1 26 ? -10.344 -9.32 1.354 1 96.31 26 TYR B C 1
ATOM 1061 O O . TYR B 1 26 ? -10.75 -8.219 0.972 1 96.31 26 TYR B O 1
ATOM 1069 N N . GLU B 1 27 ? -10.891 -10.023 2.297 1 95.69 27 GLU B N 1
ATOM 1070 C CA . GLU B 1 27 ? -12.086 -9.523 2.975 1 95.69 27 GLU B CA 1
ATOM 1071 C C . GLU B 1 27 ? -11.719 -8.789 4.262 1 95.69 27 GLU B C 1
ATOM 1073 O O . GLU B 1 27 ? -12.57 -8.156 4.887 1 95.69 27 GLU B O 1
ATOM 1078 N N . CYS B 1 28 ? -10.523 -8.914 4.68 1 97.25 28 CYS B N 1
ATOM 1079 C CA . CYS B 1 28 ? -10.07 -8.281 5.914 1 97.25 28 CYS B CA 1
ATOM 1080 C C . CYS B 1 28 ? -9.422 -6.93 5.629 1 97.25 28 CYS B C 1
ATOM 1082 O O . CYS B 1 28 ? -8.336 -6.867 5.055 1 97.25 28 CYS B O 1
ATOM 1084 N N . PRO B 1 29 ? -9.984 -5.852 6.113 1 96.12 29 PRO B N 1
ATOM 1085 C CA . PRO B 1 29 ? -9.422 -4.531 5.832 1 96.12 29 PRO B CA 1
ATOM 1086 C C . PRO B 1 29 ? -8.016 -4.352 6.406 1 96.12 29 PRO B C 1
ATOM 1088 O O . PRO B 1 29 ? -7.277 -3.467 5.973 1 96.12 29 PRO B O 1
ATOM 1091 N N . ASP B 1 30 ? -7.641 -5.227 7.312 1 96 30 ASP B N 1
ATOM 1092 C CA . ASP B 1 30 ? -6.34 -5.074 7.957 1 96 30 ASP B CA 1
ATOM 1093 C C . ASP B 1 30 ? -5.254 -5.816 7.184 1 96 30 ASP B C 1
ATOM 1095 O O . ASP B 1 30 ? -4.062 -5.621 7.43 1 96 30 ASP B O 1
ATOM 1099 N N . ALA B 1 31 ? -5.68 -6.715 6.316 1 97 31 ALA B N 1
ATOM 1100 C CA . ALA B 1 31 ? -4.723 -7.375 5.434 1 97 31 ALA B CA 1
ATOM 1101 C C . ALA B 1 31 ? -4.402 -6.5 4.223 1 97 31 ALA B C 1
ATOM 1103 O O . ALA B 1 31 ? -5.176 -6.441 3.268 1 97 31 ALA B O 1
ATOM 1104 N N . LEU B 1 32 ? -3.227 -5.922 4.219 1 97.69 32 LEU B N 1
ATOM 1105 C CA . LEU B 1 32 ? -2.953 -4.875 3.24 1 97.69 32 LEU B CA 1
ATOM 1106 C C . LEU B 1 32 ? -2.086 -5.406 2.104 1 97.69 32 LEU B C 1
ATOM 1108 O O . LEU B 1 32 ? -2.119 -4.879 0.991 1 97.69 32 LEU B O 1
ATOM 1112 N N . PHE B 1 33 ? -1.293 -6.406 2.414 1 98.44 33 PHE B N 1
ATOM 1113 C CA . PHE B 1 33 ? -0.335 -6.883 1.426 1 98.44 33 PHE B CA 1
ATOM 1114 C C . PHE B 1 33 ? -0.625 -8.328 1.048 1 98.44 33 PHE B C 1
ATOM 1116 O O . PHE B 1 33 ? -1.126 -9.102 1.868 1 98.44 33 PHE B O 1
ATOM 1123 N N . SER B 1 34 ? -0.295 -8.609 -0.165 1 97.75 34 SER B N 1
ATOM 1124 C CA . SER B 1 34 ? -0.372 -9.977 -0.665 1 97.75 34 SER B CA 1
ATOM 1125 C C . SER B 1 34 ? 0.925 -10.391 -1.354 1 97.75 34 SER B C 1
ATOM 1127 O O . SER B 1 34 ? 1.69 -9.539 -1.809 1 97.75 34 SER B O 1
ATOM 1129 N N . TYR B 1 35 ? 1.134 -11.68 -1.307 1 98.12 35 TYR B N 1
ATOM 1130 C CA . TYR B 1 35 ? 2.227 -12.305 -2.047 1 98.12 35 TYR B CA 1
ATOM 1131 C C . TYR B 1 35 ? 1.731 -13.5 -2.85 1 98.12 35 TYR B C 1
ATOM 1133 O O . TYR B 1 35 ? 1.025 -14.359 -2.32 1 98.12 35 TYR B O 1
ATOM 1141 N N . SER B 1 36 ? 2.072 -13.516 -4.117 1 97.81 36 SER B N 1
ATOM 1142 C CA . SER B 1 36 ? 1.778 -14.656 -4.98 1 97.81 36 SER B CA 1
ATOM 1143 C C . SER B 1 36 ? 3.02 -15.508 -5.203 1 97.81 36 SER B C 1
ATOM 1145 O O . SER B 1 36 ? 3.938 -15.109 -5.922 1 97.81 36 SER B O 1
ATOM 1147 N N . PRO B 1 37 ? 3.072 -16.703 -4.664 1 97.06 37 PRO B N 1
ATOM 1148 C CA . PRO B 1 37 ? 4.246 -17.562 -4.887 1 97.06 37 PRO B CA 1
ATOM 1149 C C . PRO B 1 37 ? 4.406 -17.969 -6.348 1 97.06 37 PRO B C 1
ATOM 1151 O O . PRO B 1 37 ? 5.531 -18.062 -6.844 1 97.06 37 PRO B O 1
ATOM 1154 N N . LYS B 1 38 ? 3.277 -18.156 -7.008 1 96.5 38 LYS B N 1
ATOM 1155 C CA . LYS B 1 38 ? 3.303 -18.609 -8.398 1 96.5 38 LYS B CA 1
ATOM 1156 C C . LYS B 1 38 ? 3.914 -17.547 -9.305 1 96.5 38 LYS B C 1
ATOM 1158 O O . LYS B 1 38 ? 4.664 -17.859 -10.227 1 96.5 38 LYS B O 1
ATOM 1163 N N . PHE B 1 39 ? 3.676 -16.312 -8.938 1 98.12 39 PHE B N 1
ATOM 1164 C CA . PHE B 1 39 ? 4.145 -15.242 -9.812 1 98.12 39 PHE B CA 1
ATOM 1165 C C . PHE B 1 39 ? 5.312 -14.5 -9.18 1 98.12 39 PHE B C 1
ATOM 1167 O O . PHE B 1 39 ? 5.949 -13.664 -9.828 1 98.12 39 PHE B O 1
ATOM 1174 N N . ASP B 1 40 ? 5.586 -14.781 -7.945 1 98 40 ASP B N 1
ATOM 1175 C CA . ASP B 1 40 ? 6.582 -14.055 -7.172 1 98 40 ASP B CA 1
ATOM 1176 C C . ASP B 1 40 ? 6.293 -12.555 -7.18 1 98 40 ASP B C 1
ATOM 1178 O O . ASP B 1 40 ? 7.18 -11.742 -7.469 1 98 40 ASP B O 1
ATOM 1182 N N . GLU B 1 41 ? 5.031 -12.219 -6.863 1 98.44 41 GLU B N 1
ATOM 1183 C CA . GLU B 1 41 ? 4.547 -10.844 -6.906 1 98.44 41 GLU B CA 1
ATOM 1184 C C . GLU B 1 41 ? 4.074 -10.383 -5.5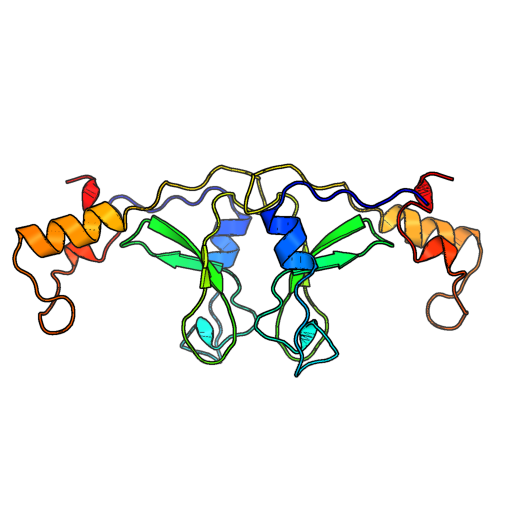31 1 98.44 41 GLU B C 1
ATOM 1186 O O . GLU B 1 41 ? 3.479 -11.156 -4.781 1 98.44 41 GLU B O 1
ATOM 1191 N N . TYR B 1 42 ? 4.336 -9.172 -5.305 1 98.75 42 TYR B N 1
ATOM 1192 C CA . TYR B 1 42 ? 3.768 -8.484 -4.152 1 98.75 42 TYR B CA 1
ATOM 1193 C C . TYR B 1 42 ? 2.699 -7.484 -4.586 1 98.75 42 TYR B C 1
ATOM 1195 O O . TYR B 1 42 ? 2.824 -6.848 -5.633 1 98.75 42 TYR B O 1
ATOM 1203 N N . GLY B 1 43 ? 1.689 -7.344 -3.758 1 98.62 43 GLY B N 1
ATOM 1204 C CA . GLY B 1 43 ? 0.631 -6.402 -4.086 1 98.62 43 GLY B CA 1
ATOM 1205 C C . GLY B 1 43 ? 0 -5.766 -2.861 1 98.62 43 GLY B C 1
ATOM 1206 O O . GLY B 1 43 ? 0.141 -6.277 -1.747 1 98.62 43 GLY B O 1
ATOM 1207 N N . ILE B 1 44 ? -0.602 -4.637 -3.053 1 98.75 44 ILE B N 1
ATOM 1208 C CA . ILE B 1 44 ? -1.496 -4.02 -2.08 1 98.75 44 ILE B CA 1
ATOM 1209 C C . ILE B 1 44 ? -2.943 -4.371 -2.412 1 98.75 44 ILE B C 1
ATOM 1211 O O . ILE B 1 44 ? -3.398 -4.164 -3.539 1 98.75 44 ILE B O 1
ATOM 1215 N N . ILE B 1 45 ? -3.631 -4.797 -1.418 1 98.19 45 ILE B N 1
ATOM 1216 C CA . ILE B 1 45 ? -4.961 -5.367 -1.615 1 98.19 45 ILE B CA 1
ATOM 1217 C C . ILE B 1 45 ? -5.98 -4.246 -1.786 1 98.19 45 ILE B C 1
ATOM 1219 O O . ILE B 1 45 ? -5.938 -3.242 -1.067 1 98.19 45 ILE B O 1
ATOM 1223 N N . ILE B 1 46 ? -6.855 -4.387 -2.742 1 97.94 46 ILE B N 1
ATOM 1224 C CA . ILE B 1 46 ? -8.008 -3.514 -2.938 1 97.94 46 ILE B CA 1
ATOM 1225 C C . ILE B 1 46 ? -9.25 -4.145 -2.303 1 97.94 46 ILE B C 1
ATOM 1227 O O . ILE B 1 46 ? -9.68 -5.227 -2.709 1 97.94 46 ILE B O 1
ATOM 1231 N N . HIS B 1 47 ? -9.852 -3.525 -1.366 1 96.75 47 HIS B N 1
ATOM 1232 C CA . HIS B 1 47 ? -10.969 -4.086 -0.609 1 96.75 47 HIS B CA 1
ATOM 1233 C C . HIS B 1 47 ? -12.305 -3.709 -1.239 1 96.75 47 HIS B C 1
ATOM 1235 O O . HIS B 1 47 ? -13.141 -3.074 -0.596 1 96.75 47 HIS B O 1
ATOM 1241 N N . ASP B 1 48 ? -12.453 -4.125 -2.426 1 95.25 48 ASP B N 1
ATOM 1242 C CA . ASP B 1 48 ? -13.641 -3.754 -3.182 1 95.25 48 ASP B CA 1
ATOM 1243 C C . ASP B 1 48 ? -14.633 -4.914 -3.248 1 95.25 48 ASP B C 1
ATOM 1245 O O . ASP B 1 48 ? -15.57 -4.891 -4.047 1 95.25 48 ASP B O 1
ATOM 1249 N N . GLY B 1 49 ? -14.43 -5.965 -2.537 1 94.38 49 GLY B N 1
ATOM 1250 C CA . GLY B 1 49 ? -15.297 -7.129 -2.529 1 94.38 49 GLY B CA 1
ATOM 1251 C C . GLY B 1 49 ? -14.766 -8.281 -3.365 1 94.38 49 GLY B C 1
ATOM 1252 O O . GLY B 1 49 ? -15.297 -9.391 -3.309 1 94.38 49 GLY B O 1
ATOM 1253 N N . GLY B 1 50 ? -13.734 -8.07 -4.129 1 96.25 50 GLY B N 1
ATOM 1254 C CA . GLY B 1 50 ? -13.047 -9.094 -4.898 1 96.25 50 GLY B CA 1
ATOM 1255 C C . GLY B 1 50 ? -11.664 -9.414 -4.363 1 96.25 50 GLY B C 1
ATOM 1256 O O . GLY B 1 50 ? -11.406 -9.258 -3.166 1 96.25 50 GLY B O 1
ATOM 1257 N N . GLU B 1 51 ? -10.875 -9.992 -5.258 1 96.62 51 GLU B N 1
ATOM 1258 C CA . GLU B 1 51 ? -9.508 -10.336 -4.883 1 96.62 51 GLU B CA 1
ATOM 1259 C C . GLU B 1 51 ? -8.492 -9.555 -5.719 1 96.62 51 GLU B C 1
ATOM 1261 O O . GLU B 1 51 ? -7.488 -10.117 -6.164 1 96.62 51 GLU B O 1
ATOM 1266 N N . SER B 1 52 ? -8.781 -8.273 -5.871 1 97.25 52 SER B N 1
ATOM 1267 C CA . SER B 1 52 ? -7.918 -7.43 -6.691 1 97.25 52 SER B CA 1
ATOM 1268 C C . SER B 1 52 ? -6.785 -6.832 -5.863 1 97.25 52 SER B C 1
ATOM 1270 O O . SER B 1 52 ? -6.871 -6.773 -4.633 1 97.25 52 SER B O 1
ATOM 1272 N N . GLU B 1 53 ? -5.73 -6.48 -6.484 1 97.94 53 GLU B N 1
ATOM 1273 C CA . GLU B 1 53 ? -4.578 -5.816 -5.879 1 97.94 53 GLU B CA 1
ATOM 1274 C C . GLU B 1 53 ? -3.846 -4.949 -6.898 1 97.94 53 GLU B C 1
ATOM 1276 O O . GLU B 1 53 ? -4.031 -5.113 -8.109 1 97.94 53 GLU B O 1
ATOM 1281 N N . ILE B 1 54 ? -3.086 -4.027 -6.352 1 98.06 54 ILE B N 1
ATOM 1282 C CA . ILE B 1 54 ? -2.121 -3.338 -7.203 1 98.06 54 ILE B CA 1
ATOM 1283 C C . ILE B 1 54 ? -0.718 -3.871 -6.93 1 98.06 54 ILE B C 1
ATOM 1285 O O . ILE B 1 54 ? -0.34 -4.078 -5.773 1 98.06 54 ILE B O 1
ATOM 1289 N N . LEU B 1 55 ? -0.054 -4.109 -8.023 1 98.5 55 LEU B N 1
ATOM 1290 C CA . LEU B 1 55 ? 1.306 -4.621 -7.879 1 98.5 55 LEU B CA 1
ATOM 1291 C C . LEU B 1 55 ? 2.26 -3.512 -7.449 1 98.5 55 LEU B C 1
ATOM 1293 O O . LEU B 1 55 ? 2.135 -2.371 -7.898 1 98.5 55 LEU B O 1
ATOM 1297 N N . ILE B 1 56 ? 3.164 -3.951 -6.633 1 98.69 56 ILE B N 1
ATOM 1298 C CA . ILE B 1 56 ? 4.203 -3.018 -6.215 1 98.69 56 ILE B CA 1
ATOM 1299 C C . ILE B 1 56 ? 5.574 -3.572 -6.586 1 98.69 56 ILE B C 1
ATOM 1301 O O . ILE B 1 56 ? 5.762 -4.789 -6.668 1 98.69 56 ILE B O 1
ATOM 1305 N N . LYS B 1 57 ? 6.551 -2.637 -6.719 1 98.69 57 LYS B N 1
ATOM 1306 C CA . LYS B 1 57 ? 7.879 -3.014 -7.191 1 98.69 57 LYS B CA 1
ATOM 1307 C C . LYS B 1 57 ? 8.93 -2.801 -6.105 1 98.69 57 LYS B C 1
ATOM 1309 O O . LYS B 1 57 ? 10.062 -3.287 -6.223 1 98.69 57 LYS B O 1
ATOM 1314 N N . PHE B 1 58 ? 8.617 -2.098 -5.102 1 98.94 58 PHE B N 1
ATOM 1315 C CA . PHE B 1 58 ? 9.531 -1.837 -3.994 1 98.94 58 PHE B CA 1
ATOM 1316 C C . PHE B 1 58 ? 8.828 -2.039 -2.656 1 98.94 58 PHE B C 1
ATOM 1318 O O . PHE B 1 58 ? 7.645 -1.739 -2.52 1 98.94 58 PHE B O 1
ATOM 1325 N N . CYS B 1 59 ? 9.531 -2.572 -1.723 1 98.94 59 CYS B N 1
ATOM 1326 C CA . CYS B 1 59 ? 9.008 -2.691 -0.365 1 98.94 59 CYS B CA 1
ATOM 1327 C C . CYS B 1 59 ? 8.758 -1.318 0.245 1 98.94 59 CYS B C 1
ATOM 1329 O O . CYS B 1 59 ? 9.672 -0.492 0.321 1 98.94 59 CYS B O 1
ATOM 1331 N N . PRO B 1 60 ? 7.594 -1.128 0.777 1 98.81 60 PRO B N 1
ATOM 1332 C CA . PRO B 1 60 ? 7.324 0.211 1.306 1 98.81 60 PRO B CA 1
ATOM 1333 C C . PRO B 1 60 ? 7.922 0.43 2.693 1 98.81 60 PRO B C 1
ATOM 1335 O O . PRO B 1 60 ? 7.898 1.55 3.211 1 98.81 60 PRO B O 1
ATOM 1338 N N . PHE B 1 61 ? 8.562 -0.543 3.262 1 98.75 61 PHE B N 1
ATOM 1339 C CA . PHE B 1 61 ? 9.078 -0.454 4.621 1 98.75 61 PHE B CA 1
ATOM 1340 C C . PHE B 1 61 ? 10.594 -0.302 4.617 1 98.75 61 PHE B C 1
ATOM 1342 O O . PHE B 1 61 ? 11.148 0.477 5.395 1 98.75 61 PHE B O 1
ATOM 1349 N N . CYS B 1 62 ? 11.203 -0.963 3.654 1 98.81 62 CYS B N 1
ATOM 1350 C CA . CYS B 1 62 ? 12.664 -0.932 3.707 1 98.81 62 CYS B CA 1
ATOM 1351 C C . CYS B 1 62 ? 13.242 -0.444 2.387 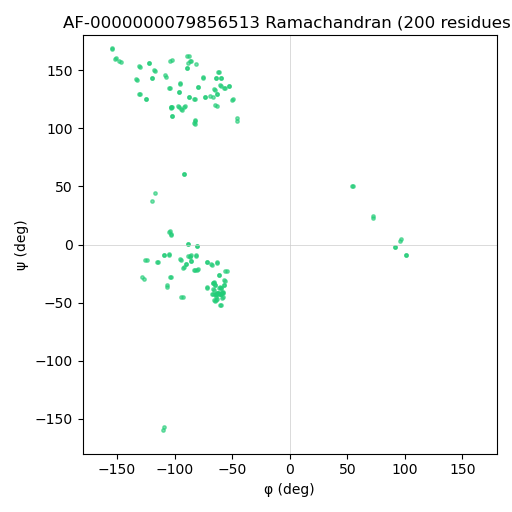1 98.81 62 CYS B C 1
ATOM 1353 O O . CYS B 1 62 ? 14.453 -0.209 2.283 1 98.81 62 CYS B O 1
ATOM 1355 N N . GLY B 1 63 ? 12.469 -0.387 1.354 1 98.69 63 GLY B N 1
ATOM 1356 C CA . GLY B 1 63 ? 12.914 0.199 0.1 1 98.69 63 GLY B CA 1
ATOM 1357 C C . GLY B 1 63 ? 13.531 -0.815 -0.846 1 98.69 63 GLY B C 1
ATOM 1358 O O . GLY B 1 63 ? 13.898 -0.478 -1.974 1 98.69 63 GLY B O 1
ATOM 1359 N N . ALA B 1 64 ? 13.641 -2.049 -0.429 1 98.75 64 ALA B N 1
ATOM 1360 C CA . ALA B 1 64 ? 14.219 -3.076 -1.29 1 98.75 64 ALA B CA 1
ATOM 1361 C C . ALA B 1 64 ? 13.414 -3.232 -2.576 1 98.75 64 ALA B C 1
ATOM 1363 O O . ALA B 1 64 ? 12.18 -3.199 -2.553 1 98.75 64 ALA B O 1
ATOM 1364 N N . LYS B 1 65 ? 14.156 -3.344 -3.713 1 98.69 65 LYS B N 1
ATOM 1365 C CA . LYS B 1 65 ? 13.484 -3.742 -4.949 1 98.69 65 LYS B CA 1
ATOM 1366 C C . LYS B 1 65 ? 12.938 -5.164 -4.844 1 98.69 65 LYS B C 1
ATOM 1368 O O . LYS B 1 65 ? 13.648 -6.078 -4.422 1 98.69 65 LYS B O 1
ATOM 1373 N N . LEU B 1 66 ? 11.711 -5.348 -5.234 1 98.56 66 LEU B N 1
ATOM 1374 C CA . LEU B 1 66 ? 11.047 -6.645 -5.145 1 98.56 66 LEU B CA 1
ATOM 1375 C C . LEU B 1 66 ? 11.312 -7.48 -6.391 1 98.56 66 LEU B C 1
ATOM 1377 O O . LEU B 1 66 ? 11.758 -6.953 -7.41 1 98.56 66 LEU B O 1
ATOM 1381 N N . PRO B 1 67 ? 11.078 -8.766 -6.277 1 97.5 67 PRO B N 1
ATOM 1382 C CA . PRO B 1 67 ? 11.445 -9.633 -7.398 1 97.5 67 PRO B CA 1
ATOM 1383 C C . PRO B 1 67 ? 10.68 -9.297 -8.68 1 97.5 67 PRO B C 1
ATOM 1385 O O . PRO B 1 67 ? 9.531 -8.844 -8.617 1 97.5 67 PRO B O 1
ATOM 1388 N N . PRO B 1 68 ? 11.352 -9.523 -9.812 1 97.12 68 PRO B N 1
ATOM 1389 C CA . PRO B 1 68 ? 10.594 -9.406 -11.062 1 97.12 68 PRO B CA 1
ATOM 1390 C C . PRO B 1 68 ? 9.484 -10.445 -11.18 1 97.12 68 PRO B C 1
ATOM 1392 O O . PRO B 1 68 ? 9.656 -11.586 -10.758 1 97.12 68 PRO B O 1
ATOM 1395 N N . SER B 1 69 ? 8.398 -10.039 -11.75 1 98.25 69 SER B N 1
ATOM 1396 C CA . SER B 1 69 ? 7.23 -10.906 -11.922 1 98.25 69 SER B CA 1
ATOM 1397 C C . SER B 1 69 ? 7.578 -12.141 -12.75 1 98.25 69 SER B C 1
ATOM 1399 O O . SER B 1 69 ? 8.312 -12.047 -13.734 1 98.25 69 SER B O 1
ATOM 1401 N N . LYS B 1 70 ? 7.004 -13.273 -12.406 1 98.38 70 LYS B N 1
ATOM 1402 C CA . LYS B 1 70 ? 7.148 -14.508 -13.18 1 98.38 70 LYS B CA 1
ATOM 1403 C C . LYS B 1 70 ? 5.887 -14.805 -13.984 1 98.38 70 LYS B C 1
ATOM 1405 O O . LYS B 1 70 ? 5.746 -15.883 -14.555 1 98.38 70 LYS B O 1
ATOM 1410 N N . ARG B 1 71 ? 5.074 -13.898 -14.047 1 98.12 71 ARG B N 1
ATOM 1411 C CA . ARG B 1 71 ? 3.754 -14.094 -14.633 1 98.12 71 ARG B CA 1
ATOM 1412 C C . ARG B 1 71 ? 3.865 -14.523 -16.094 1 98.12 71 ARG B C 1
ATOM 1414 O O . ARG B 1 71 ? 3.281 -15.531 -16.5 1 98.12 71 ARG B O 1
ATOM 1421 N N . ASN B 1 72 ? 4.641 -13.727 -16.859 1 98.12 72 ASN B N 1
ATOM 1422 C CA . ASN B 1 72 ? 4.777 -14.078 -18.266 1 98.12 72 ASN B CA 1
ATOM 1423 C C . ASN B 1 72 ? 5.395 -15.469 -18.438 1 98.12 72 ASN B C 1
ATOM 1425 O O . ASN B 1 72 ? 4.941 -16.25 -19.266 1 98.12 72 ASN B O 1
ATOM 1429 N N . LYS B 1 73 ? 6.398 -15.734 -17.656 1 98.06 73 LYS B N 1
ATOM 1430 C CA . LYS B 1 73 ? 7.02 -17.062 -17.688 1 98.06 73 LYS B CA 1
ATOM 1431 C C . LYS B 1 73 ? 6.008 -18.156 -17.375 1 98.06 73 LYS B C 1
ATOM 1433 O O . LYS B 1 73 ? 6.012 -19.219 -18 1 98.06 73 LYS B O 1
ATOM 1438 N N . TRP B 1 74 ? 5.168 -17.938 -16.438 1 98.38 74 TRP B N 1
ATOM 1439 C CA . TRP B 1 74 ? 4.184 -18.922 -15.984 1 98.38 74 TRP B CA 1
ATOM 1440 C C . TRP B 1 74 ? 3.168 -19.203 -17.094 1 98.38 74 TRP B C 1
ATOM 1442 O O . TRP B 1 74 ? 2.926 -20.375 -17.422 1 98.38 74 TRP B O 1
ATOM 1452 N N . PHE B 1 75 ? 2.635 -18.219 -17.703 1 98.31 75 PHE B N 1
ATOM 1453 C CA . PHE B 1 75 ? 1.639 -18.406 -18.75 1 98.31 75 PHE B CA 1
ATOM 1454 C C . PHE B 1 75 ? 2.254 -19.078 -19.969 1 98.31 75 PHE B C 1
ATOM 1456 O O . PHE B 1 75 ? 1.62 -19.938 -20.594 1 98.31 75 PHE B O 1
ATOM 1463 N N . ASN B 1 76 ? 3.514 -18.656 -20.25 1 98.19 76 ASN B N 1
ATOM 1464 C CA . ASN B 1 76 ? 4.219 -19.312 -21.344 1 98.19 76 ASN B CA 1
ATOM 1465 C C . ASN B 1 76 ? 4.383 -20.812 -21.078 1 98.19 76 ASN B C 1
ATOM 1467 O O . ASN B 1 76 ? 4.203 -21.625 -21.984 1 98.19 76 ASN B O 1
ATOM 1471 N N . LEU B 1 77 ? 4.723 -21.109 -19.875 1 97.94 77 LEU B N 1
ATOM 1472 C CA . LEU B 1 77 ? 4.906 -22.5 -19.516 1 97.94 77 LEU B CA 1
ATOM 1473 C C . LEU B 1 77 ? 3.598 -23.281 -19.625 1 97.94 77 LEU B C 1
ATOM 1475 O O . LEU B 1 77 ? 3.57 -24.391 -20.156 1 97.94 77 LEU B O 1
ATOM 1479 N N . MET B 1 78 ? 2.494 -22.75 -19.172 1 98.06 78 MET B N 1
ATOM 1480 C CA . MET B 1 78 ? 1.192 -23.406 -19.266 1 98.06 78 MET B CA 1
ATOM 1481 C C . MET B 1 78 ? 0.832 -23.688 -20.719 1 98.06 78 MET B C 1
ATOM 1483 O O . MET B 1 78 ? 0.339 -24.766 -21.047 1 98.06 78 MET B O 1
ATOM 1487 N N . ASP B 1 79 ? 1.146 -22.688 -21.516 1 97.94 79 ASP B N 1
ATOM 1488 C CA . ASP B 1 79 ? 0.878 -22.844 -22.938 1 97.94 79 ASP B CA 1
ATOM 1489 C C . ASP B 1 79 ? 1.708 -23.984 -23.531 1 97.94 79 ASP B C 1
ATOM 1491 O O . ASP B 1 79 ? 1.183 -24.828 -24.25 1 97.94 79 ASP B O 1
ATOM 1495 N N . ARG B 1 80 ? 2.939 -24 -23.234 1 97.88 80 ARG B N 1
ATOM 1496 C CA . ARG B 1 80 ? 3.852 -25.016 -23.75 1 97.88 80 ARG B CA 1
ATOM 1497 C C . ARG B 1 80 ? 3.418 -26.422 -23.312 1 97.88 80 ARG B C 1
ATOM 1499 O O . ARG B 1 80 ? 3.518 -27.375 -24.078 1 97.88 80 ARG B O 1
ATOM 1506 N N . LEU B 1 81 ? 2.91 -26.469 -22.078 1 97.12 81 LEU B N 1
ATOM 1507 C CA . LEU B 1 81 ? 2.504 -27.75 -21.516 1 97.12 81 LEU B CA 1
ATOM 1508 C C . LEU B 1 81 ? 1.116 -28.141 -22.016 1 97.12 81 LEU B C 1
ATOM 1510 O O . LEU B 1 81 ? 0.661 -29.266 -21.766 1 97.12 81 LEU B O 1
ATOM 1514 N N . GLY B 1 82 ? 0.47 -27.203 -22.672 1 97.31 82 GLY B N 1
ATOM 1515 C CA . GLY B 1 82 ? -0.875 -27.438 -23.172 1 97.31 82 GLY B CA 1
ATOM 1516 C C . GLY B 1 82 ? -1.919 -27.469 -22.062 1 97.31 82 GLY B C 1
ATOM 1517 O O . GLY B 1 82 ? -2.926 -28.172 -22.188 1 97.31 82 GLY B O 1
ATOM 1518 N N . VAL B 1 83 ? -1.675 -26.859 -21 1 96.69 83 VAL B N 1
ATOM 1519 C CA . VAL B 1 83 ? -2.584 -26.812 -19.859 1 96.69 83 VAL B CA 1
ATOM 1520 C C . VAL B 1 83 ? -3.629 -25.719 -20.062 1 96.69 83 VAL B C 1
ATOM 1522 O O . VAL B 1 83 ? -3.285 -24.578 -20.328 1 96.69 83 VAL B O 1
ATOM 1525 N N . ASP B 1 84 ? -4.922 -26.031 -19.984 1 97.44 84 ASP B N 1
ATOM 1526 C CA . ASP B 1 84 ? -6.004 -25.047 -19.938 1 97.44 84 ASP B CA 1
ATOM 1527 C C . ASP B 1 84 ? -6.211 -24.531 -18.516 1 97.44 84 ASP B C 1
ATOM 1529 O O . ASP B 1 84 ? -6.855 -25.188 -17.688 1 97.44 84 ASP B O 1
ATOM 1533 N N . ILE B 1 85 ? -5.781 -23.391 -18.266 1 95.75 85 ILE B N 1
ATOM 1534 C CA . ILE B 1 85 ? -5.676 -22.859 -16.906 1 95.75 85 ILE B CA 1
ATOM 1535 C C . ILE B 1 85 ? -7.07 -22.641 -16.328 1 95.75 85 ILE B C 1
ATOM 1537 O O . ILE B 1 85 ? -7.227 -22.453 -15.117 1 95.75 85 ILE B O 1
ATOM 1541 N N . HIS B 1 86 ? -8.117 -22.609 -17.125 1 94.94 86 HIS B N 1
ATOM 1542 C CA . HIS B 1 86 ? -9.484 -22.391 -16.656 1 94.94 86 HIS B CA 1
ATOM 1543 C C . HIS B 1 86 ? -10.188 -23.703 -16.375 1 94.94 86 HIS B C 1
ATOM 1545 O O . HIS B 1 86 ? -11.133 -23.766 -15.578 1 94.94 86 HIS B O 1
ATOM 1551 N N . ASN B 1 87 ? -9.617 -24.766 -17 1 96.94 87 ASN B N 1
ATOM 1552 C CA . ASN B 1 87 ? -10.383 -26 -16.953 1 96.94 87 ASN B CA 1
ATOM 1553 C C . ASN B 1 87 ? -9.547 -27.156 -16.406 1 96.94 87 ASN B C 1
ATOM 1555 O O . ASN B 1 87 ? -10.086 -28.125 -15.859 1 96.94 87 ASN B O 1
ATOM 1559 N N . ASP B 1 88 ? -8.336 -27.125 -16.594 1 97.44 88 ASP B N 1
ATOM 1560 C CA . ASP B 1 88 ? -7.457 -28.219 -16.156 1 97.44 88 ASP B CA 1
ATOM 1561 C C . ASP B 1 88 ? -6.961 -27.984 -14.734 1 97.44 88 ASP B C 1
ATOM 1563 O O . ASP B 1 88 ? -6.883 -26.844 -14.273 1 97.44 88 ASP B O 1
ATOM 1567 N N . LYS B 1 89 ? -6.691 -29.172 -14.062 1 96.94 89 LYS B N 1
ATOM 1568 C CA . LYS B 1 89 ? -5.961 -29.062 -12.797 1 96.94 89 LYS B CA 1
ATOM 1569 C C . LYS B 1 89 ? -4.492 -28.734 -13.039 1 96.94 89 LYS B C 1
ATOM 1571 O O . LYS B 1 89 ? -3.811 -29.422 -13.805 1 96.94 89 LYS B O 1
ATOM 1576 N N . ILE B 1 90 ? -4.062 -27.688 -12.375 1 97 90 ILE B N 1
ATOM 1577 C CA . ILE B 1 90 ? -2.672 -27.281 -12.508 1 97 90 ILE B CA 1
ATOM 1578 C C . ILE B 1 90 ? -1.809 -28.031 -11.5 1 97 90 ILE B C 1
ATOM 1580 O O . ILE B 1 90 ? -2.107 -28.047 -10.305 1 97 90 ILE B O 1
ATOM 1584 N N . PRO B 1 91 ? -0.757 -28.672 -11.984 1 95.94 91 PRO B N 1
ATOM 1585 C CA . PRO B 1 91 ? 0.156 -29.312 -11.039 1 95.94 91 PRO B CA 1
ATOM 1586 C C . PRO B 1 91 ? 0.647 -28.359 -9.953 1 95.94 91 PRO B C 1
ATOM 1588 O O . PRO B 1 91 ? 1.015 -27.219 -10.242 1 95.94 91 PRO B O 1
ATOM 1591 N N . LYS B 1 92 ? 0.665 -28.844 -8.719 1 96.31 92 LYS B N 1
ATOM 1592 C CA . LYS B 1 92 ? 0.96 -28.031 -7.539 1 96.31 92 LYS B CA 1
ATOM 1593 C C . LYS B 1 92 ? 2.328 -27.359 -7.656 1 96.31 92 LYS B C 1
ATOM 1595 O O . LYS B 1 92 ? 2.518 -26.234 -7.191 1 96.31 92 LYS B O 1
ATOM 1600 N N . ILE B 1 93 ? 3.213 -28.031 -8.242 1 95 93 ILE B N 1
ATOM 1601 C CA . ILE B 1 93 ? 4.574 -27.516 -8.359 1 95 93 ILE B CA 1
ATOM 1602 C C . ILE B 1 93 ? 4.555 -26.156 -9.031 1 95 93 ILE B C 1
ATOM 1604 O O . ILE B 1 93 ? 5.32 -25.266 -8.656 1 95 93 ILE B O 1
ATOM 1608 N N . TYR B 1 94 ? 3.594 -25.859 -9.969 1 97.06 94 TYR B N 1
ATOM 1609 C CA . TYR B 1 94 ? 3.568 -24.625 -10.727 1 97.06 94 TYR B CA 1
ATOM 1610 C C . TYR B 1 94 ? 2.791 -23.547 -9.977 1 97.06 94 TYR B C 1
ATOM 1612 O O . TYR B 1 94 ? 2.689 -22.406 -10.438 1 97.06 94 TYR B O 1
ATOM 1620 N N . LEU B 1 95 ? 2.32 -23.969 -8.789 1 96.56 95 LEU B N 1
ATOM 1621 C CA . LEU B 1 95 ? 1.604 -23.016 -7.957 1 96.56 95 LEU B CA 1
ATOM 1622 C C . LEU B 1 95 ? 2.475 -22.547 -6.797 1 96.56 95 LEU B C 1
ATOM 1624 O O . LEU B 1 95 ? 2.137 -21.578 -6.109 1 96.56 95 LEU B O 1
ATOM 1628 N N . ASP B 1 96 ? 3.588 -23.172 -6.617 1 95.25 96 ASP B N 1
ATOM 1629 C CA . ASP B 1 96 ? 4.461 -22.906 -5.477 1 95.25 96 ASP B CA 1
ATOM 1630 C C . ASP B 1 96 ? 5.652 -22.047 -5.891 1 95.25 96 ASP B C 1
ATOM 1632 O O . ASP B 1 96 ? 6.02 -22.016 -7.066 1 95.25 96 ASP B O 1
ATOM 1636 N N . TYR B 1 97 ? 6.199 -21.422 -4.863 1 95.94 97 TYR B N 1
ATOM 1637 C CA . TYR B 1 97 ? 7.414 -20.641 -5.078 1 95.94 97 TYR B CA 1
ATOM 1638 C C . TYR B 1 97 ? 8.516 -21.5 -5.68 1 95.94 97 TYR B C 1
ATOM 1640 O O . TYR B 1 97 ? 8.719 -22.641 -5.25 1 95.94 97 TYR B O 1
ATOM 1648 N N . GLY B 1 98 ? 9.156 -20.922 -6.699 1 94.81 98 GLY B N 1
ATOM 1649 C CA . GLY B 1 98 ? 10.406 -21.516 -7.148 1 94.81 98 GLY B CA 1
ATOM 1650 C C . GLY B 1 98 ? 10.234 -22.453 -8.336 1 94.81 98 GLY B C 1
ATOM 1651 O O . GLY B 1 98 ? 11.203 -23.031 -8.812 1 94.81 98 GLY B O 1
ATOM 1652 N N . TRP B 1 99 ? 9.047 -22.625 -8.953 1 95.94 99 TRP B N 1
ATOM 1653 C CA . TRP B 1 99 ? 8.852 -23.5 -10.102 1 95.94 99 TRP B CA 1
ATOM 1654 C C . TRP B 1 99 ? 9.789 -23.125 -11.242 1 95.94 99 TRP B C 1
ATOM 1656 O O . TRP B 1 99 ? 10.125 -23.969 -12.086 1 95.94 99 TRP B O 1
ATOM 1666 N N . TRP B 1 100 ? 10.234 -21.875 -11.211 1 95.19 100 TRP B N 1
ATOM 1667 C CA . TRP B 1 100 ? 11.086 -21.375 -12.289 1 95.19 100 TRP B CA 1
ATOM 1668 C C . TRP B 1 100 ? 12.555 -21.688 -12.016 1 95.19 100 TRP B C 1
ATOM 1670 O O . TRP B 1 100 ? 13.414 -21.406 -12.852 1 95.19 100 TRP B O 1
ATOM 1680 N N . LEU B 1 101 ? 12.781 -22.125 -10.789 1 88.75 101 LEU B N 1
ATOM 1681 C CA . LEU B 1 101 ? 14.156 -22.453 -10.43 1 88.75 101 LEU B CA 1
ATOM 1682 C C . LEU B 1 101 ? 14.484 -23.891 -10.844 1 88.75 101 LEU B C 1
ATOM 1684 O O . LEU B 1 101 ? 15.648 -24.297 -10.766 1 88.75 101 LEU B O 1
ATOM 1688 N N . LYS B 1 102 ? 13.578 -24.766 -11.289 1 72.75 102 LYS B N 1
ATOM 1689 C CA . LYS B 1 102 ? 13.805 -26.172 -11.617 1 72.75 102 LYS B CA 1
ATOM 1690 C C . LYS B 1 102 ? 14.164 -26.328 -13.094 1 72.75 102 LYS B C 1
ATOM 1692 O O . LYS B 1 102 ? 13.797 -25.5 -13.922 1 72.75 102 LYS B O 1
#

InterPro domains:
  IPR053918 Domain of unknown function DUF6980 [PF22400] (5-101)

pLDDT: mean 95.51, std 6.69, range [50.44, 98.94]

Foldseek 3Di:
DPDDDDDDDVVVCLAPDDDPVDPDLLCDPSNFWYAFQLFQWIFGHDNPPDGDTHTDQADPPPGDGGDDTCVVVLVVVCVVVVHDPVPDDDPVCSRHHCVVVD/DPDDDDDDDVVVCLAPDDDPVDPDLLCDPSNQWYAFQLFQWIFGHDNPPDGDTHTDQADPPPGDGGDHTCVVVLVVVCVVVVHDPVPDDDPVCSRHHCVVVD

Solvent-accessible surface area (backbone atoms only — not comparable to full-atom values): 12160 Å² total; per-residue (Å²): 124,86,71,89,77,65,95,42,71,67,59,44,52,49,60,61,63,77,58,94,83,39,87,50,56,49,73,30,46,83,45,48,50,45,74,39,46,48,28,43,38,41,26,41,54,29,58,72,82,48,83,50,59,47,78,46,45,16,37,34,78,78,30,48,75,50,69,74,70,31,50,70,62,48,55,52,47,35,55,75,70,66,54,48,84,91,76,47,87,74,63,63,63,65,54,33,62,60,52,82,75,108,122,86,70,90,77,67,94,43,71,66,59,43,52,49,62,60,63,77,58,92,83,38,89,51,56,50,73,31,44,82,45,46,50,44,74,38,47,48,28,44,38,43,26,41,52,30,59,73,82,50,87,49,60,47,77,46,45,16,37,33,78,80,32,48,76,48,69,74,70,33,49,68,60,49,55,51,48,33,55,76,71,66,53,47,83,90,76,46,87,72,62,62,64,66,53,33,59,58,53,84,74,111

Sequence (204 aa):
MSKIKHCCHKMRQALKFNCDIHKNKYECPDALFSYSPKFDEYGIIIHDGGESEILIKFCPFCGAKLPPSKRNKWFNLMDRLGVDIHNDKIPKIYLDYGWWLKMSKIKHCCHKMRQALKFNCDIHKNKYECPDALFSYSPKFDEYGIIIHDGGESEILIKFCPFCGAKLPPSKRNKWFNLMDRLGVDIHNDKIPKIYLDYGWWLK

Radius of gyration: 20.57 Å; Cα contacts (8 Å, |Δi|>4): 326; chains: 2; bounding box: 33×58×47 Å

Organism: NCBI:txid32024

Secondary structure (DSSP, 8-state):
--PPPPSSHHHHHHHH---SS-SSGGG-TT--EEEETTTTEEEEEP-SSS--EEEESB-TTT-PBPPPP-HHHHHHHHHHHT--TTTSPPPGGGGSTTGGG-/--PPPPSSHHHHHHHH---SS-SSGGG-TT--EEEETTTTEEEEEP-SSS--EEEESB-TTT-PBPPPP-HHHHHHHHHHHT--TTTSPPPGGGGSTTGGG-